Protein AF-A0A9X5X6P9-F1 (afdb_monomer)

Radius of gyration: 33.36 Å; Cα contacts (8 Å, |Δi|>4): 197; chains: 1; bounding box: 59×82×71 Å

pLDDT: mean 85.26, std 12.35, range [35.06, 97.44]

Secondary structure (DSSP, 8-state):
-HHHHHHHHHTTEEEE-TTS-HHHHHHHHHHHHTTS--EEEE-HHHHHH----BSEEEES-SEEE-SSSEEEPPHHHHHHHHTTBS-TTT-S--EEEE---TT--HHHHHHHHH----PPPP-----HHHHHHHHHHHHHHHHHHHHHTSHHHHHHHHHHHHHHHHHHHHHHHHHHHHHHHEETTEEHHHHHHHHHHHHHHHHHHHHHHHHHHHHHHHHHHTT--TT-EEEE-SSTT-EEEE-S-------------------

Nearest PDB structures (foldseek):
  4a4z-assembly1_A  TM=7.985E-01  e=1.743E-12  Saccharomyces cerevisiae
  7s7c-assembly1_A  TM=7.334E-01  e=3.786E-13  Homo sapiens
  8qcf-assembly1_M  TM=7.434E-01  e=2.904E-13  Saccharomyces cerevisiae
  6bb8-assembly1_A  TM=6.661E-01  e=2.543E-13  Neurospora crassa
  5e02-assembly1_A  TM=5.603E-01  e=1.336E-12  Neurospora crassa

Foldseek 3Di:
DVVVQVVCLQVLEHEEEPPDDPVSNVVNLVCQQVVSRQYYHYDLVRLLVDPRAHQEAEAADQWDDPPPDTDGHALVSVCSNQVSHDDPPPHPHGYYHYDDDPPDDVVVVCVSPVDDDDDDADPDDDDPVNQVVLCVVPNDPVSVVVVCPDPNNVVVVVVVVVVVVVVVVVVVVVVVVCVVQQDPVGGNVVVVVVVVVVVVVVVVVVVVVVVVVVVVVLVVLVPDDQQDWDAACDDPPGGIDGPHDSPDDDDDDDDDDDDDDDD

Sequence (263 aa):
GYYEWLEGLERGIAAHHAGMLPTFKEVVEELFVRGLVKAVFATETLALGINMPARSVVLEKLVKWNGEQHADITPGEYTQLTGRAGRRGIDVEGHAVVLWQRGFSPDHLAGLAGTRTYPLRSSFKPSYNMAVNLVEQFGRHRSRELLETSFAQFQADKSVVGISRQVQRNEEGLEGYKESMTCHLGDFDEYARLRRELKDRETELAKQGAAQRRAEAAVALEKLKPGDIIHVPTGKFAGLALVLDPGLPAGRSNGHRGFEHHD

Structure (mmCIF, N/CA/C/O backbone):
data_AF-A0A9X5X6P9-F1
#
_entry.id   AF-A0A9X5X6P9-F1
#
loop_
_atom_site.group_PDB
_atom_site.id
_atom_site.type_symbol
_atom_site.label_atom_id
_atom_site.label_alt_id
_atom_site.label_comp_id
_atom_site.label_asym_id
_atom_site.label_entity_id
_atom_site.label_seq_id
_atom_site.pdbx_PDB_ins_code
_atom_site.Cartn_x
_atom_site.Cartn_y
_atom_site.Cartn_z
_atom_site.occupancy
_atom_site.B_iso_or_equiv
_atom_site.auth_seq_id
_atom_site.auth_comp_id
_atom_site.auth_asym_id
_atom_site.auth_atom_id
_atom_site.pdbx_PDB_model_num
ATOM 1 N N . GLY A 1 1 ? -16.457 24.509 10.977 1.00 78.06 1 GLY A N 1
ATOM 2 C CA . GLY A 1 1 ? -15.858 23.186 11.260 1.00 78.06 1 GLY A CA 1
ATOM 3 C C . GLY A 1 1 ? -16.685 22.322 12.204 1.00 78.06 1 GLY A C 1
ATOM 4 O O . GLY A 1 1 ? -17.009 21.199 11.848 1.00 78.06 1 GLY A O 1
ATOM 5 N N . TYR A 1 2 ? -16.967 22.787 13.430 1.00 92.00 2 TYR A N 1
ATOM 6 C CA . TYR A 1 2 ? -17.710 21.985 14.416 1.00 92.00 2 TYR A CA 1
ATOM 7 C C . TYR A 1 2 ? -19.172 21.753 14.021 1.00 92.00 2 TYR A C 1
ATOM 9 O O . TYR A 1 2 ? -19.641 20.625 14.091 1.00 92.00 2 TYR A O 1
ATOM 17 N N . TYR A 1 3 ? -19.877 22.802 13.587 1.00 96.12 3 TYR A N 1
ATOM 18 C CA . TYR A 1 3 ? -21.300 22.701 13.261 1.00 96.12 3 TYR A CA 1
ATOM 19 C C . TYR A 1 3 ? -21.563 21.787 12.060 1.00 96.12 3 TYR A C 1
ATOM 21 O O . TYR A 1 3 ? -22.480 20.982 12.125 1.00 96.12 3 TYR A O 1
ATOM 29 N N . GLU A 1 4 ? -20.728 21.825 11.016 1.00 93.88 4 GLU A N 1
ATOM 30 C CA . GLU A 1 4 ? -20.860 20.909 9.873 1.00 93.88 4 GLU A CA 1
ATOM 31 C C . GLU A 1 4 ? -20.539 19.459 10.271 1.00 93.88 4 GLU A C 1
ATOM 33 O O . GLU A 1 4 ? -21.176 18.521 9.796 1.00 93.88 4 GLU A O 1
ATOM 38 N N . TRP A 1 5 ? -19.564 19.260 11.167 1.00 94.69 5 TRP A N 1
ATOM 39 C CA . TRP A 1 5 ? -19.262 17.939 11.723 1.00 94.69 5 TRP A CA 1
ATOM 40 C C . TRP A 1 5 ? -20.431 17.395 12.556 1.00 94.69 5 TRP A C 1
ATOM 42 O O . TRP A 1 5 ? -20.813 16.238 12.383 1.00 94.69 5 TRP A O 1
ATOM 52 N N . LEU A 1 6 ? -21.028 18.234 13.409 1.00 95.88 6 LEU A N 1
ATOM 53 C CA . LEU A 1 6 ? -22.201 17.886 14.210 1.00 95.88 6 LEU A CA 1
ATOM 54 C C . LEU A 1 6 ? -23.405 17.555 13.319 1.00 95.88 6 LEU A C 1
ATOM 56 O O . LEU A 1 6 ? -24.022 16.512 13.504 1.00 95.88 6 LEU A O 1
ATOM 60 N N . GLU A 1 7 ? -23.690 18.384 12.313 1.00 96.50 7 GLU A N 1
ATOM 61 C CA . GLU A 1 7 ? -24.764 18.145 11.342 1.00 96.50 7 GLU A CA 1
ATOM 62 C C . GLU A 1 7 ? -24.574 16.808 10.603 1.00 96.50 7 GLU A C 1
ATOM 64 O O . GLU A 1 7 ? -25.530 16.055 10.403 1.00 96.50 7 GLU A O 1
ATOM 69 N N . GLY A 1 8 ? -23.336 16.473 10.221 1.00 96.31 8 GLY A N 1
ATOM 70 C CA . GLY A 1 8 ? -23.008 15.170 9.640 1.00 96.31 8 GLY A CA 1
ATOM 71 C C . GLY A 1 8 ? -23.325 14.015 10.591 1.00 96.31 8 GLY A C 1
ATOM 72 O O . GLY A 1 8 ? -24.009 13.060 10.205 1.00 96.31 8 GLY A O 1
ATOM 73 N N . LEU A 1 9 ? -22.888 14.124 11.850 1.00 96.25 9 LEU A N 1
ATOM 74 C CA . LEU A 1 9 ? -23.144 13.120 12.882 1.00 96.25 9 LEU A CA 1
ATOM 75 C C . LEU A 1 9 ? -24.636 12.911 13.148 1.00 96.25 9 LEU A C 1
ATOM 77 O O . LEU A 1 9 ? -25.074 11.764 13.227 1.00 96.25 9 LEU A O 1
ATOM 81 N N . GLU A 1 10 ? -25.418 13.988 13.233 1.00 96.56 10 GLU A N 1
ATOM 82 C CA . GLU A 1 10 ? -26.876 13.928 13.403 1.00 96.56 10 GLU A CA 1
ATOM 83 C C . GLU A 1 10 ? -27.566 13.219 12.229 1.00 96.56 10 GLU A C 1
ATOM 85 O O . GLU A 1 10 ? -28.574 12.535 12.410 1.00 96.56 10 GLU A O 1
ATOM 90 N N . ARG A 1 11 ? -26.988 13.313 11.026 1.00 97.44 11 ARG A N 1
ATOM 91 C CA . ARG A 1 11 ? -27.431 12.581 9.828 1.00 97.44 11 ARG A CA 1
ATOM 92 C C . ARG A 1 11 ? -26.876 11.156 9.736 1.00 97.44 11 ARG A C 1
ATOM 94 O O . ARG A 1 11 ? -27.202 10.436 8.793 1.00 97.44 11 ARG A O 1
ATOM 101 N N . GLY A 1 12 ? -26.047 10.731 10.689 1.00 96.81 12 GLY A N 1
ATOM 102 C CA . GLY A 1 12 ? -25.437 9.403 10.723 1.00 96.81 12 GLY A CA 1
ATOM 103 C C . GLY A 1 12 ? -24.282 9.216 9.734 1.00 96.81 12 GLY A C 1
ATOM 104 O O . GLY A 1 12 ? -24.017 8.080 9.327 1.00 96.81 12 GLY A O 1
ATOM 105 N N . ILE A 1 13 ? -23.599 10.294 9.337 1.00 97.12 13 ILE A N 1
ATOM 106 C CA . ILE A 1 13 ? -22.465 10.273 8.403 1.00 97.12 13 ILE A CA 1
ATOM 107 C C . ILE A 1 13 ? -21.268 10.989 9.031 1.00 97.12 13 ILE A C 1
ATOM 109 O O . ILE A 1 13 ? -21.397 12.094 9.545 1.00 97.12 13 ILE A O 1
ATOM 113 N N . ALA A 1 14 ? -20.079 10.397 8.957 1.00 95.88 14 ALA A N 1
ATOM 114 C CA . ALA A 1 14 ? -18.873 11.011 9.506 1.00 95.88 14 ALA A CA 1
ATOM 115 C C . ALA A 1 14 ? -17.663 10.881 8.581 1.00 95.88 14 ALA A C 1
ATOM 117 O O . ALA A 1 14 ? -17.529 9.911 7.837 1.00 95.88 14 ALA A O 1
ATOM 118 N N . ALA A 1 15 ? -16.744 11.838 8.679 1.00 94.31 15 ALA A N 1
ATOM 119 C CA . ALA A 1 15 ? -15.378 11.678 8.194 1.00 94.31 15 ALA A CA 1
ATOM 120 C C . ALA A 1 15 ? -14.490 11.106 9.312 1.00 94.31 15 ALA A C 1
ATOM 122 O O . ALA A 1 15 ? -14.773 11.307 10.494 1.00 94.31 15 ALA A O 1
ATOM 123 N N . HIS A 1 16 ? -13.413 10.411 8.940 1.00 92.38 16 HIS A N 1
ATOM 124 C CA . HIS A 1 16 ? -12.399 9.900 9.863 1.00 92.38 16 HIS A CA 1
ATOM 125 C C . HIS A 1 16 ? -10.999 9.967 9.234 1.00 92.38 16 HIS A C 1
ATOM 127 O O . HIS A 1 16 ? -10.630 9.167 8.373 1.00 92.38 16 HIS A O 1
ATOM 133 N N . HIS A 1 17 ? -10.205 10.965 9.618 1.00 92.25 17 HIS A N 1
ATOM 134 C CA . HIS A 1 17 ? -8.869 11.178 9.056 1.00 92.25 17 HIS A CA 1
ATOM 135 C C . HIS A 1 17 ? -7.902 11.792 10.074 1.00 92.25 17 HIS A C 1
ATOM 137 O O . HIS A 1 17 ? -8.301 12.350 11.096 1.00 92.25 17 HIS A O 1
ATOM 143 N N . ALA A 1 18 ? -6.598 11.721 9.784 1.00 89.69 18 ALA A N 1
ATOM 144 C CA . ALA A 1 18 ? -5.542 12.157 10.704 1.00 89.69 18 ALA A CA 1
ATOM 145 C C . ALA A 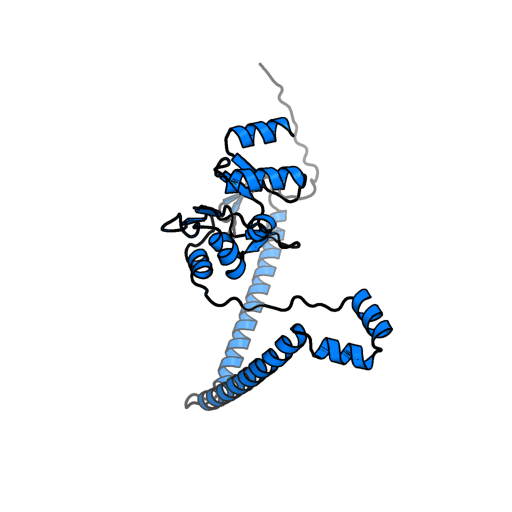1 18 ? -5.586 13.661 11.039 1.00 89.69 18 ALA A C 1
ATOM 147 O O . ALA A 1 18 ? -5.073 14.068 12.075 1.00 89.69 18 ALA A O 1
ATOM 148 N N . GLY A 1 19 ? -6.220 14.467 10.182 1.00 91.00 19 GLY A N 1
ATOM 149 C CA . GLY A 1 19 ? -6.413 15.906 10.390 1.00 91.00 19 GLY A CA 1
ATOM 150 C C . GLY A 1 19 ? -7.515 16.277 11.392 1.00 91.00 19 GLY A C 1
ATOM 151 O O . GLY A 1 19 ? -7.685 17.457 11.677 1.00 91.00 19 GLY A O 1
ATOM 152 N N . MET A 1 20 ? -8.276 15.309 11.910 1.00 92.31 20 MET A N 1
ATOM 153 C CA . MET A 1 20 ? -9.302 15.559 12.926 1.00 92.31 20 MET A CA 1
ATOM 154 C C . MET A 1 20 ? -8.706 15.636 14.333 1.00 92.31 20 MET A C 1
ATOM 156 O O . MET A 1 20 ? -7.761 14.913 14.665 1.00 92.31 20 MET A O 1
ATOM 160 N N . LEU A 1 21 ? -9.329 16.452 15.189 1.00 94.19 21 LEU A N 1
ATOM 161 C CA . LEU A 1 21 ? -9.029 16.471 16.621 1.00 94.19 21 LEU A CA 1
ATOM 162 C C . LEU A 1 21 ? -9.208 15.061 17.221 1.00 94.19 21 LEU A C 1
ATOM 164 O O . LEU A 1 21 ? -10.179 14.385 16.868 1.00 94.19 21 LEU A O 1
ATOM 168 N N . PRO A 1 22 ? -8.320 14.611 18.131 1.00 93.19 22 PRO A N 1
ATOM 169 C CA . PRO A 1 22 ? -8.425 13.296 18.770 1.00 93.19 22 PRO A CA 1
ATOM 170 C C . PRO A 1 22 ? -9.810 13.007 19.356 1.00 93.19 22 PRO A C 1
ATOM 172 O O . PRO A 1 22 ? -10.396 11.976 19.042 1.00 93.19 22 PRO A O 1
ATOM 175 N N . THR A 1 23 ? -10.383 13.972 20.074 1.00 94.38 23 THR A N 1
ATOM 176 C CA . THR A 1 23 ? -11.722 13.858 20.669 1.00 94.38 23 THR A CA 1
ATOM 177 C C . THR A 1 23 ? -12.824 13.652 19.631 1.00 94.38 23 THR A C 1
ATOM 179 O O . THR A 1 23 ? -13.771 12.915 19.875 1.00 94.38 23 THR A O 1
ATOM 182 N N . PHE A 1 24 ? -12.716 14.253 18.443 1.00 94.88 24 PHE A N 1
ATOM 183 C CA . PHE A 1 24 ? -13.725 14.071 17.394 1.00 94.88 24 PHE A CA 1
ATOM 184 C C . PHE A 1 24 ? -13.634 12.672 16.785 1.00 94.88 24 PHE A C 1
ATOM 186 O O . PHE A 1 24 ? -14.662 12.088 16.454 1.00 94.88 24 PHE A O 1
ATOM 193 N N . LYS A 1 25 ? -12.418 12.125 16.654 1.00 92.50 25 LYS A N 1
ATOM 194 C CA . LYS A 1 25 ? -12.211 10.745 16.193 1.00 92.50 25 LYS A CA 1
ATOM 195 C C . LYS A 1 25 ? -12.823 9.749 17.175 1.00 92.50 25 LYS A C 1
ATOM 197 O O . LYS A 1 25 ? -13.589 8.897 16.745 1.00 92.50 25 LYS A O 1
ATOM 202 N N . GLU A 1 26 ? -12.565 9.919 18.470 1.00 92.56 26 GLU A N 1
ATOM 203 C CA . GLU A 1 26 ? -13.135 9.076 19.532 1.00 92.56 26 GLU A CA 1
ATOM 204 C C . GLU A 1 26 ? -14.669 9.097 19.521 1.00 92.56 26 GLU A C 1
ATOM 206 O O . GLU A 1 26 ? -15.301 8.044 19.584 1.00 92.56 26 GLU A O 1
ATOM 211 N N . VAL A 1 27 ? -15.280 10.276 19.349 1.00 94.75 27 VAL A N 1
ATOM 212 C CA . VAL A 1 27 ? -16.742 10.397 19.239 1.00 94.75 27 VAL A CA 1
ATOM 213 C C . VAL A 1 27 ? -17.275 9.661 18.007 1.00 94.75 27 VAL A C 1
ATOM 215 O O . VAL A 1 27 ? -18.245 8.914 18.117 1.00 94.75 27 VAL A O 1
ATOM 218 N N . VAL A 1 28 ? -16.653 9.825 16.833 1.00 94.62 28 VAL A N 1
ATOM 219 C CA . VAL A 1 28 ? -17.057 9.084 15.621 1.00 94.62 28 VAL A CA 1
ATOM 220 C C . VAL A 1 28 ? -16.945 7.575 15.847 1.00 94.62 28 VAL A C 1
ATOM 222 O O . VAL A 1 28 ? -17.845 6.833 15.452 1.00 94.62 28 VAL A O 1
ATOM 225 N N . GLU A 1 29 ? -15.877 7.127 16.508 1.00 92.75 29 GLU A N 1
ATOM 226 C CA . GLU A 1 29 ? -15.643 5.716 16.807 1.00 92.75 29 GLU A CA 1
ATOM 227 C C . GLU A 1 29 ? -16.709 5.128 17.728 1.00 92.75 29 GLU A C 1
ATOM 229 O O . GLU A 1 29 ? -17.302 4.091 17.414 1.00 92.75 29 GLU A O 1
ATOM 234 N N . GLU A 1 30 ? -17.019 5.819 18.824 1.00 93.62 30 GLU A N 1
ATOM 235 C CA . GLU A 1 30 ? -18.057 5.395 19.758 1.00 93.62 30 GLU A CA 1
ATOM 236 C C . GLU A 1 30 ? -19.433 5.348 19.078 1.00 93.62 30 GLU A C 1
ATOM 238 O O . GLU A 1 30 ? -20.163 4.356 19.185 1.00 93.62 30 GLU A O 1
ATOM 243 N N . LEU A 1 31 ? -19.787 6.398 18.330 1.00 94.75 31 LEU A N 1
ATOM 244 C CA . LEU A 1 31 ? -21.075 6.481 17.645 1.00 94.75 31 LEU A CA 1
ATOM 245 C C . LEU A 1 31 ? -21.216 5.423 16.543 1.00 94.75 31 LEU A C 1
ATOM 247 O O . LEU A 1 31 ? -22.323 4.920 16.328 1.00 94.75 31 LEU A O 1
ATOM 251 N N . PHE A 1 32 ? -20.130 5.051 15.862 1.00 93.31 32 PHE A N 1
ATOM 252 C CA . PHE A 1 32 ? -20.149 3.991 14.854 1.00 93.31 32 PHE A CA 1
ATOM 253 C C . PHE A 1 32 ? -20.332 2.607 15.484 1.00 93.31 32 PHE A C 1
ATOM 255 O O . PHE A 1 32 ? -21.184 1.838 15.036 1.00 93.31 32 PHE A O 1
ATOM 262 N N . VAL A 1 33 ? -19.613 2.304 16.572 1.00 91.06 33 VAL A N 1
ATOM 263 C CA . VAL A 1 33 ? -19.767 1.037 17.314 1.00 91.06 33 VAL A CA 1
ATOM 264 C C . VAL A 1 33 ? -21.179 0.897 17.888 1.00 91.06 33 VAL A C 1
ATOM 266 O O . VAL A 1 33 ? -21.768 -0.183 17.833 1.00 91.06 33 VAL A O 1
ATOM 269 N N . ARG A 1 34 ? -21.768 1.999 18.367 1.00 92.25 34 ARG A N 1
ATOM 270 C CA . ARG A 1 34 ? -23.168 2.055 18.826 1.00 92.25 34 ARG A CA 1
ATOM 271 C C . ARG A 1 34 ? -24.188 1.999 17.684 1.00 92.25 34 ARG A C 1
ATOM 273 O O . ARG A 1 34 ? -25.388 1.936 17.940 1.00 92.25 34 ARG A O 1
ATOM 280 N N . GLY A 1 35 ? -23.739 2.036 16.429 1.00 92.50 35 GLY A N 1
ATOM 281 C CA . GLY A 1 35 ? -24.589 2.009 15.245 1.00 92.50 35 GLY A CA 1
ATOM 282 C C . GLY A 1 35 ? -25.407 3.284 15.037 1.00 92.50 35 GLY A C 1
ATOM 283 O O . GLY A 1 35 ? -26.410 3.229 14.330 1.00 92.50 35 GLY A O 1
ATOM 284 N N . LEU A 1 36 ? -25.025 4.408 15.644 1.00 95.62 36 LEU A N 1
ATOM 285 C CA . LEU A 1 36 ? -25.666 5.713 15.450 1.00 95.62 36 LEU A CA 1
ATOM 286 C C . LEU A 1 36 ? -25.162 6.380 14.164 1.00 95.62 36 LEU A C 1
ATOM 288 O O . LEU A 1 36 ? -25.957 6.903 13.388 1.00 95.62 36 LEU A O 1
ATOM 292 N N . VAL A 1 37 ? -23.863 6.251 13.880 1.00 96.19 37 VAL A N 1
ATOM 293 C CA . VAL A 1 37 ? -23.283 6.591 12.574 1.00 96.19 37 VAL A CA 1
ATOM 294 C C . VAL A 1 37 ? -23.364 5.369 11.665 1.00 96.19 37 VAL A C 1
ATOM 296 O O . VAL A 1 37 ? -22.922 4.279 12.023 1.00 96.19 37 VAL A O 1
ATOM 299 N N . LYS A 1 38 ? -23.959 5.541 10.484 1.00 95.62 38 LYS A N 1
ATOM 300 C CA . LYS A 1 38 ? -24.192 4.471 9.505 1.00 95.62 38 LYS A CA 1
ATOM 301 C C . LYS A 1 38 ? -23.109 4.409 8.433 1.00 95.62 38 LYS A C 1
ATOM 303 O O . LYS A 1 38 ? -22.859 3.330 7.904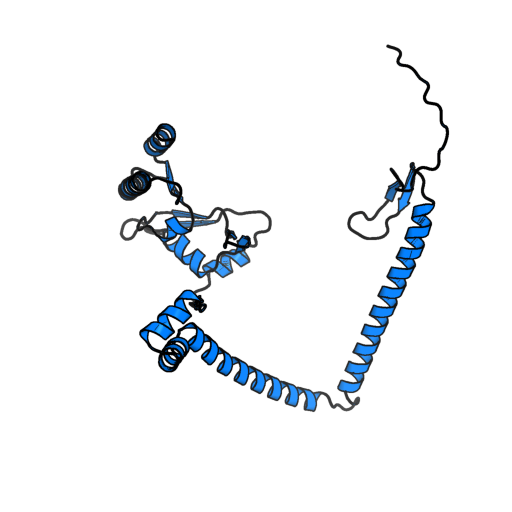 1.00 95.62 38 LYS A O 1
ATOM 308 N N . ALA A 1 39 ? -22.475 5.539 8.123 1.00 95.69 39 ALA A N 1
ATOM 309 C CA . ALA A 1 39 ? -21.425 5.632 7.115 1.00 95.69 39 ALA A CA 1
ATOM 310 C C . ALA A 1 39 ? -20.240 6.457 7.627 1.00 95.69 39 ALA A C 1
ATOM 312 O O . ALA A 1 39 ? -20.416 7.565 8.133 1.00 95.69 39 ALA A O 1
ATOM 313 N N . VAL A 1 40 ? -19.031 5.920 7.459 1.00 94.81 40 VAL A N 1
ATOM 314 C CA . VAL A 1 40 ? -17.779 6.599 7.807 1.00 94.81 40 VAL A CA 1
ATOM 315 C C . VAL A 1 40 ? -16.878 6.648 6.581 1.00 94.81 40 VAL A C 1
ATOM 317 O O . VAL A 1 40 ? -16.587 5.618 5.976 1.00 94.81 40 VAL A O 1
ATOM 320 N N . PHE A 1 41 ? -16.415 7.845 6.236 1.00 94.12 41 PHE A N 1
ATOM 321 C CA . PHE A 1 41 ? -15.419 8.082 5.197 1.00 94.12 41 PHE A CA 1
ATOM 322 C C . PHE A 1 41 ? -14.042 8.163 5.846 1.00 94.12 41 PHE A C 1
ATOM 324 O O . PHE A 1 41 ? -13.706 9.177 6.459 1.00 94.12 41 PHE A O 1
ATOM 331 N N . ALA A 1 42 ? -13.264 7.087 5.740 1.00 92.06 42 ALA A N 1
ATOM 332 C CA . ALA A 1 42 ? -11.977 6.962 6.413 1.00 92.06 42 ALA A CA 1
ATOM 333 C C . ALA A 1 42 ? -10.789 6.959 5.441 1.00 92.06 42 ALA A C 1
ATOM 335 O O . ALA A 1 42 ? -10.856 6.375 4.361 1.00 92.06 42 ALA A O 1
ATOM 336 N N . THR A 1 43 ? -9.669 7.558 5.852 1.00 89.75 43 THR A N 1
ATOM 337 C CA . THR A 1 43 ? -8.376 7.376 5.164 1.00 89.75 43 THR A CA 1
ATOM 338 C C . THR A 1 43 ? -7.790 5.987 5.444 1.00 89.75 43 THR A C 1
ATOM 340 O O . THR A 1 43 ? -7.994 5.455 6.535 1.00 89.75 43 THR A O 1
ATOM 343 N N . GLU A 1 44 ? -6.999 5.435 4.513 1.00 85.12 44 GLU A N 1
ATOM 344 C CA . GLU A 1 44 ? -6.404 4.083 4.592 1.00 85.12 44 GLU A CA 1
ATOM 345 C C . GLU A 1 44 ? -5.775 3.774 5.958 1.00 85.12 44 GLU A C 1
ATOM 347 O O . GLU A 1 44 ? -6.145 2.802 6.612 1.00 85.12 44 GLU A O 1
ATOM 352 N N . THR A 1 45 ? -4.869 4.632 6.432 1.00 76.44 45 THR A N 1
ATOM 353 C CA . THR A 1 45 ? -4.122 4.416 7.684 1.00 76.44 45 THR A CA 1
ATOM 354 C C . THR A 1 45 ? -5.029 4.298 8.905 1.00 76.44 45 THR A C 1
ATOM 356 O O . THR A 1 45 ? -4.731 3.559 9.841 1.00 76.44 45 THR A O 1
ATOM 359 N N . LEU A 1 46 ? -6.162 4.991 8.882 1.00 75.62 46 LEU A N 1
ATOM 360 C CA . LEU A 1 46 ? -7.134 4.993 9.963 1.00 75.62 46 LEU A CA 1
ATOM 361 C C . LEU A 1 46 ? -8.093 3.811 9.889 1.00 75.62 46 LEU A C 1
ATOM 363 O O . LEU A 1 46 ? -8.346 3.173 10.908 1.00 75.62 46 LEU A O 1
ATOM 367 N N . ALA A 1 47 ? -8.528 3.434 8.687 1.00 74.94 47 ALA A N 1
ATOM 368 C CA . ALA A 1 47 ? -9.295 2.206 8.480 1.00 74.94 47 ALA A CA 1
ATOM 369 C C . ALA A 1 47 ? -8.517 0.953 8.937 1.00 74.94 47 ALA A C 1
ATOM 371 O O . ALA A 1 47 ? -9.097 -0.011 9.446 1.00 74.94 47 ALA A O 1
ATOM 372 N N . LEU A 1 48 ? -7.188 0.975 8.800 1.00 75.81 48 LEU A N 1
ATOM 373 C CA . LEU A 1 48 ? -6.308 -0.085 9.287 1.00 75.81 48 LEU A CA 1
ATOM 374 C C . LEU A 1 48 ? -6.069 -0.023 10.802 1.00 75.81 48 LEU A C 1
ATOM 376 O O . LEU A 1 48 ? -5.930 -1.074 11.423 1.00 75.81 48 LEU A O 1
ATOM 380 N N . GLY A 1 49 ? -6.050 1.166 11.405 1.00 69.50 49 GLY A N 1
ATOM 381 C CA . GLY A 1 49 ? -5.698 1.362 12.816 1.00 69.50 49 GLY A CA 1
ATOM 382 C C . GLY A 1 49 ? -6.833 1.169 13.826 1.00 69.50 49 GLY A C 1
ATOM 383 O O . GLY A 1 49 ? -6.549 1.023 15.012 1.00 69.50 49 GLY A O 1
ATOM 384 N N . ILE A 1 50 ? -8.099 1.156 13.396 1.00 69.44 50 ILE A N 1
ATOM 385 C CA . ILE A 1 50 ? -9.242 1.225 14.321 1.00 69.44 50 ILE A CA 1
ATOM 386 C C . ILE A 1 50 ? -10.001 -0.102 14.438 1.00 69.44 50 ILE A C 1
ATOM 388 O O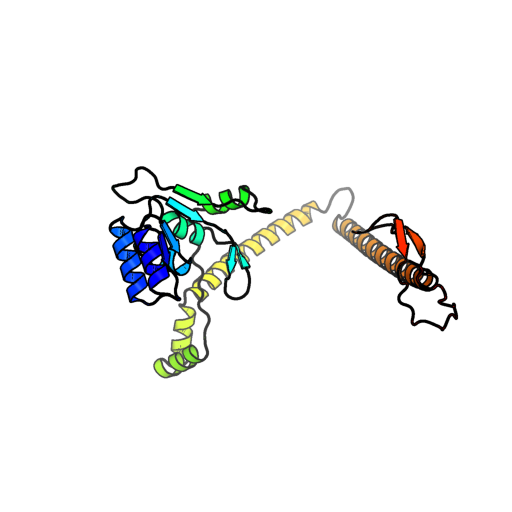 . ILE A 1 50 ? -10.231 -0.811 13.458 1.00 69.44 50 ILE A O 1
ATOM 392 N N . ASN A 1 51 ? -10.455 -0.424 15.653 1.00 72.12 51 ASN A N 1
ATOM 393 C CA . ASN A 1 51 ? -11.319 -1.570 15.946 1.00 72.12 51 ASN A CA 1
ATOM 394 C C . ASN A 1 51 ? -12.813 -1.293 15.654 1.00 72.12 51 ASN A C 1
ATOM 396 O O . ASN A 1 51 ? -13.672 -1.511 16.504 1.00 72.12 51 ASN A O 1
ATOM 400 N N . MET A 1 52 ? -13.127 -0.803 14.452 1.00 81.50 52 MET A N 1
ATOM 401 C CA . MET A 1 52 ? -14.497 -0.536 13.992 1.00 81.50 52 MET A CA 1
ATOM 402 C C . MET A 1 52 ? -14.876 -1.485 12.845 1.00 81.50 52 MET A C 1
ATOM 404 O O . MET A 1 52 ? -14.663 -1.146 11.679 1.00 81.50 52 MET A O 1
ATOM 408 N N . PRO A 1 53 ? -15.407 -2.688 13.129 1.00 85.12 53 PRO A N 1
ATOM 409 C CA . PRO A 1 53 ? -15.890 -3.574 12.077 1.00 85.12 53 PRO A CA 1
ATOM 410 C C . PRO A 1 53 ? -17.195 -3.029 11.477 1.00 85.12 53 PRO A C 1
ATOM 412 O O . PRO A 1 53 ? -18.108 -2.620 12.197 1.00 85.12 53 PRO A O 1
ATOM 415 N N . ALA A 1 54 ? -17.299 -3.051 10.152 1.00 92.44 54 ALA A N 1
ATOM 416 C CA . ALA A 1 54 ? -18.463 -2.597 9.399 1.00 92.44 54 ALA A CA 1
ATOM 417 C C . ALA A 1 54 ? -19.138 -3.790 8.715 1.00 92.44 54 ALA A C 1
ATOM 419 O O . ALA A 1 54 ? -18.493 -4.795 8.443 1.00 92.44 54 ALA A O 1
ATOM 420 N N . ARG A 1 55 ? -20.428 -3.697 8.376 1.00 94.25 55 ARG A N 1
ATOM 421 C CA . ARG A 1 55 ? -21.063 -4.733 7.535 1.00 94.25 55 ARG A CA 1
ATOM 422 C C . ARG A 1 55 ? -20.455 -4.756 6.129 1.00 94.25 55 ARG A C 1
ATOM 424 O O . ARG A 1 55 ? -20.222 -5.823 5.563 1.00 94.25 55 ARG A O 1
ATOM 431 N N . SER A 1 56 ? -20.179 -3.572 5.593 1.00 95.56 56 SER A N 1
ATOM 432 C CA . SER A 1 56 ? -19.655 -3.395 4.245 1.00 95.56 56 SER A CA 1
ATOM 433 C C . SER A 1 56 ? -18.504 -2.399 4.236 1.00 95.56 56 SER A C 1
ATOM 435 O O . SER A 1 56 ? -18.518 -1.427 4.989 1.00 95.56 56 SER A O 1
ATOM 437 N N . VAL A 1 57 ? -17.543 -2.620 3.346 1.00 94.62 57 VAL A N 1
ATOM 438 C CA . VAL A 1 57 ? -16.436 -1.705 3.050 1.00 94.62 57 VAL A CA 1
ATOM 439 C C . VAL A 1 57 ? -16.525 -1.308 1.584 1.00 94.62 57 VAL A C 1
ATOM 441 O O . VAL A 1 57 ? -16.743 -2.159 0.722 1.00 94.62 57 VAL A O 1
ATOM 444 N N . VAL A 1 58 ? -16.348 -0.018 1.302 1.00 95.56 58 VAL A N 1
ATOM 445 C CA . VAL A 1 58 ? -16.318 0.517 -0.062 1.00 95.56 58 VAL A CA 1
ATOM 446 C C . VAL A 1 58 ? -14.938 1.104 -0.333 1.00 95.56 58 VAL A C 1
ATOM 448 O O . VAL A 1 58 ? -14.464 1.961 0.408 1.00 95.56 58 VAL A O 1
ATOM 451 N N . LEU A 1 59 ? -14.297 0.633 -1.397 1.00 93.44 59 LEU A N 1
ATOM 452 C CA . LEU A 1 59 ? -12.991 1.073 -1.871 1.00 93.44 59 LEU A CA 1
ATOM 453 C C . LEU A 1 59 ? -13.197 1.970 -3.094 1.00 93.44 59 LEU A C 1
ATOM 455 O O . LEU A 1 59 ? -13.641 1.503 -4.144 1.00 93.44 59 LEU A O 1
ATOM 459 N N . GLU A 1 60 ? -12.882 3.258 -2.961 1.00 91.38 60 GLU A N 1
ATOM 460 C CA . GLU A 1 60 ? -13.004 4.220 -4.066 1.00 91.38 60 GLU A CA 1
ATOM 461 C C . GLU A 1 60 ? -11.947 3.973 -5.149 1.00 91.38 60 GLU A C 1
ATOM 463 O O . GLU A 1 60 ? -12.246 4.023 -6.342 1.00 91.38 60 GLU A O 1
ATOM 468 N N . LYS A 1 61 ? -10.705 3.720 -4.724 1.00 88.94 61 LYS A N 1
ATOM 469 C CA . LYS A 1 61 ? -9.524 3.547 -5.573 1.00 88.94 61 LYS A CA 1
ATOM 470 C C . LYS A 1 61 ? -8.680 2.392 -5.054 1.00 88.94 61 LYS A C 1
ATOM 472 O O . LYS A 1 61 ? -8.565 2.196 -3.848 1.00 88.94 61 LYS A O 1
ATOM 477 N N . LEU A 1 62 ? -8.049 1.675 -5.980 1.00 88.50 62 LEU A N 1
ATOM 478 C CA . LEU A 1 62 ? -7.047 0.641 -5.691 1.00 88.50 62 LEU A CA 1
ATOM 479 C C . LEU A 1 62 ? -5.619 1.145 -5.937 1.00 88.50 62 LEU A C 1
ATOM 481 O O . LEU A 1 62 ? -4.693 0.360 -6.097 1.00 88.50 62 LEU A O 1
ATOM 485 N N . VAL A 1 63 ? -5.455 2.465 -5.960 1.00 89.44 63 VAL A N 1
ATOM 486 C CA . VAL A 1 63 ? -4.168 3.152 -6.031 1.00 89.44 63 VAL A CA 1
ATOM 487 C C . VAL A 1 63 ? -4.045 4.070 -4.828 1.00 89.44 63 VAL A C 1
ATOM 489 O O . VAL A 1 63 ? -5.020 4.711 -4.427 1.00 89.44 63 VAL A O 1
ATOM 492 N N . LYS A 1 64 ? -2.843 4.155 -4.268 1.00 88.06 64 LYS A N 1
ATOM 493 C CA . LYS A 1 64 ? -2.532 4.991 -3.113 1.00 88.06 64 LYS A CA 1
ATOM 494 C C . LYS A 1 64 ? -1.244 5.770 -3.309 1.00 88.06 64 LYS A C 1
ATOM 496 O O . LYS A 1 64 ? -0.365 5.367 -4.063 1.00 88.06 64 LYS A O 1
ATOM 501 N N . TRP A 1 65 ? -1.114 6.878 -2.593 1.00 85.31 65 TRP A N 1
ATOM 502 C CA . TRP A 1 65 ? 0.138 7.620 -2.521 1.00 85.31 65 TRP A CA 1
ATOM 503 C C . TRP A 1 65 ? 1.074 6.964 -1.504 1.00 85.31 65 TRP A C 1
ATOM 505 O O . TRP A 1 65 ? 0.733 6.867 -0.326 1.00 85.31 65 TRP A O 1
ATOM 515 N N . ASN A 1 66 ? 2.258 6.527 -1.933 1.00 82.88 66 ASN A N 1
ATOM 516 C CA . ASN A 1 66 ? 3.240 5.889 -1.047 1.00 82.88 66 ASN A CA 1
ATOM 517 C C . ASN A 1 66 ? 4.290 6.865 -0.472 1.00 82.88 66 ASN A C 1
ATOM 519 O O . ASN A 1 66 ? 5.237 6.425 0.173 1.00 82.88 66 ASN A O 1
ATOM 523 N N . GLY A 1 67 ? 4.134 8.171 -0.715 1.00 83.31 67 GLY A N 1
ATOM 524 C CA . GLY A 1 67 ? 5.115 9.207 -0.373 1.00 83.31 67 GLY A CA 1
ATOM 525 C C . GLY A 1 67 ? 5.860 9.766 -1.588 1.00 83.31 67 GLY A C 1
ATOM 526 O O . GLY A 1 67 ? 6.236 10.934 -1.567 1.00 83.31 67 GLY A O 1
ATOM 527 N N . GLU A 1 68 ? 6.007 8.972 -2.651 1.00 86.31 68 GLU A N 1
ATOM 528 C CA . GLU A 1 68 ? 6.778 9.327 -3.853 1.00 86.31 68 GLU A CA 1
ATOM 529 C C . GLU A 1 68 ? 5.926 9.287 -5.125 1.00 86.31 68 GLU A C 1
ATOM 531 O O . GLU A 1 68 ? 6.038 10.160 -5.984 1.00 86.31 68 GLU A O 1
ATOM 536 N N . GLN A 1 69 ? 5.063 8.277 -5.250 1.00 89.62 69 GLN A N 1
ATOM 537 C CA . GLN A 1 69 ? 4.209 8.076 -6.412 1.00 89.62 69 GLN A CA 1
ATOM 538 C C . GLN A 1 69 ? 2.856 7.468 -6.033 1.00 89.62 69 GLN A C 1
ATOM 540 O O . GLN A 1 69 ? 2.667 6.913 -4.946 1.00 89.62 69 GLN A O 1
ATOM 545 N N . HIS A 1 70 ? 1.912 7.540 -6.973 1.00 86.56 70 HIS A N 1
ATOM 546 C CA . HIS A 1 70 ? 0.712 6.717 -6.910 1.00 86.56 70 HIS A CA 1
ATOM 547 C C . HIS A 1 70 ? 1.089 5.285 -7.294 1.00 86.56 70 HIS A C 1
ATOM 549 O O . HIS A 1 70 ? 1.558 5.040 -8.403 1.00 86.56 70 HIS A O 1
ATOM 555 N N . ALA A 1 71 ? 0.922 4.361 -6.356 1.00 89.06 71 ALA A N 1
ATOM 556 C CA . ALA A 1 71 ? 1.201 2.944 -6.514 1.00 89.06 71 ALA A CA 1
ATOM 557 C C . ALA A 1 71 ? -0.082 2.135 -6.310 1.00 89.06 71 ALA A C 1
ATOM 559 O O . ALA A 1 71 ? -0.951 2.534 -5.533 1.00 89.06 71 ALA A O 1
ATOM 560 N N . ASP A 1 72 ? -0.191 0.998 -6.990 1.00 89.81 72 ASP A N 1
ATOM 561 C CA . ASP A 1 72 ? -1.275 0.048 -6.754 1.00 89.81 72 ASP A CA 1
ATOM 562 C C . ASP A 1 72 ? -1.233 -0.475 -5.314 1.00 89.81 72 ASP A C 1
ATOM 564 O O . ASP A 1 72 ? -0.158 -0.658 -4.729 1.00 89.81 72 ASP A O 1
ATOM 568 N N . ILE A 1 73 ? -2.408 -0.728 -4.738 1.00 90.50 73 ILE A N 1
ATOM 569 C CA . ILE A 1 73 ? -2.491 -1.388 -3.438 1.00 90.50 73 ILE A CA 1
ATOM 570 C C . ILE A 1 73 ? -1.966 -2.818 -3.551 1.00 90.50 73 ILE A C 1
ATOM 572 O O . ILE A 1 73 ? -2.192 -3.529 -4.530 1.00 90.50 73 ILE A O 1
ATOM 576 N N . THR A 1 74 ? -1.285 -3.271 -2.512 1.00 90.25 74 THR A N 1
ATOM 577 C CA . THR A 1 74 ? -0.819 -4.652 -2.442 1.00 90.25 74 THR A CA 1
ATOM 578 C C . THR A 1 74 ? -1.964 -5.595 -2.052 1.00 90.25 74 THR A C 1
ATOM 580 O O . THR A 1 74 ? -2.909 -5.181 -1.371 1.00 90.25 74 THR A O 1
ATOM 583 N N . PRO A 1 75 ? -1.874 -6.899 -2.374 1.00 91.44 75 PRO A N 1
ATOM 584 C CA . PRO A 1 75 ? -2.866 -7.876 -1.919 1.00 91.44 75 PRO A CA 1
ATOM 585 C C . PRO A 1 75 ? -3.035 -7.927 -0.390 1.00 91.44 75 PRO A C 1
ATOM 587 O O . PRO A 1 75 ? -4.130 -8.169 0.119 1.00 91.44 75 PRO A O 1
ATOM 590 N N . GLY A 1 76 ? -1.954 -7.670 0.356 1.00 89.94 76 GLY A N 1
ATOM 591 C CA . GLY A 1 76 ? -1.991 -7.614 1.817 1.00 89.94 76 GLY A CA 1
ATOM 592 C C . GLY A 1 76 ? -2.772 -6.405 2.336 1.00 89.94 76 GLY A C 1
ATOM 593 O O . GLY A 1 76 ? -3.552 -6.543 3.273 1.00 89.94 76 GLY A O 1
ATOM 594 N N . GLU A 1 77 ? -2.603 -5.238 1.716 1.00 90.38 77 GLU A N 1
ATOM 595 C CA . GLU A 1 77 ? -3.365 -4.025 2.049 1.00 90.38 77 GLU A CA 1
ATOM 596 C C . GLU A 1 77 ? -4.836 -4.171 1.670 1.00 90.38 77 GLU A C 1
ATOM 598 O O . GLU A 1 77 ? -5.704 -3.877 2.489 1.00 90.38 77 GLU A O 1
ATOM 603 N N . TYR A 1 78 ? -5.116 -4.709 0.477 1.00 92.25 78 TYR A N 1
ATOM 604 C CA . TYR A 1 78 ? -6.474 -5.038 0.051 1.00 92.25 78 TYR A CA 1
ATOM 605 C C . TYR A 1 78 ? -7.171 -5.922 1.089 1.00 92.25 78 TYR A C 1
ATOM 607 O O . TYR A 1 78 ? -8.231 -5.560 1.590 1.00 92.25 78 TYR A O 1
ATOM 615 N N . THR A 1 79 ? -6.525 -7.017 1.496 1.00 91.06 79 THR A N 1
ATOM 616 C CA . THR A 1 79 ? -7.072 -7.957 2.485 1.00 91.06 79 THR A CA 1
ATOM 617 C C . THR A 1 79 ? -7.314 -7.311 3.845 1.00 91.06 79 THR A C 1
ATOM 619 O O . THR A 1 79 ? -8.317 -7.606 4.492 1.00 91.06 79 THR A O 1
ATOM 622 N N . GLN A 1 80 ? -6.423 -6.427 4.301 1.00 89.25 80 GLN A N 1
ATOM 623 C CA . GLN A 1 80 ? -6.624 -5.724 5.567 1.00 89.25 80 GLN A CA 1
ATOM 624 C C . GLN A 1 80 ? -7.800 -4.739 5.500 1.00 89.25 80 GLN A C 1
ATOM 626 O O . GLN A 1 80 ? -8.579 -4.663 6.450 1.00 89.25 80 GLN A O 1
ATOM 631 N N . LEU A 1 81 ? -7.956 -4.019 4.384 1.00 91.38 81 LEU A N 1
ATOM 632 C CA . LEU A 1 81 ? -9.075 -3.099 4.175 1.00 91.38 81 LEU A CA 1
ATOM 633 C C . LEU A 1 81 ? -10.403 -3.858 4.083 1.00 91.38 81 LEU A C 1
ATOM 635 O O . LEU A 1 81 ? -11.348 -3.544 4.806 1.00 91.38 81 LEU A O 1
ATOM 639 N N . THR A 1 82 ? -10.479 -4.894 3.244 1.00 92.06 82 THR A N 1
ATOM 640 C CA . THR A 1 82 ? -11.706 -5.687 3.076 1.00 92.06 82 THR A CA 1
ATOM 641 C C . THR A 1 82 ? -12.017 -6.551 4.291 1.00 92.06 82 THR A C 1
ATOM 643 O O . THR A 1 82 ? -13.182 -6.835 4.546 1.00 92.06 82 THR A O 1
ATOM 646 N N . GLY A 1 83 ? -11.011 -6.925 5.087 1.00 90.19 83 GLY A N 1
ATOM 647 C CA . GLY A 1 83 ? -11.174 -7.671 6.338 1.00 90.19 83 GLY A CA 1
ATOM 648 C C . GLY A 1 83 ? -11.930 -6.911 7.433 1.00 90.19 83 GLY A C 1
ATOM 649 O O . GLY A 1 83 ? -12.287 -7.503 8.449 1.00 90.19 83 GLY A O 1
ATOM 650 N N . ARG A 1 84 ? -12.200 -5.613 7.237 1.00 90.62 84 ARG A N 1
ATOM 651 C CA . ARG A 1 84 ? -13.094 -4.822 8.095 1.00 90.62 84 ARG A CA 1
ATOM 652 C C . ARG A 1 84 ? -14.578 -5.055 7.799 1.00 90.62 84 ARG A C 1
ATOM 654 O O . ARG A 1 84 ? -15.405 -4.643 8.611 1.00 90.62 84 ARG A O 1
ATOM 661 N N . ALA A 1 85 ? -14.910 -5.685 6.670 1.00 93.25 85 ALA A N 1
ATOM 662 C CA . ALA A 1 85 ? -16.276 -6.042 6.315 1.00 93.25 85 ALA A CA 1
ATOM 663 C C . ALA A 1 85 ? -16.717 -7.337 7.019 1.00 93.25 85 ALA A C 1
ATOM 665 O O . ALA A 1 85 ? -15.997 -8.334 7.026 1.00 93.25 85 ALA A O 1
ATOM 666 N N . GLY A 1 86 ? -17.938 -7.331 7.548 1.00 93.56 86 GLY A N 1
ATOM 667 C CA . GLY A 1 86 ? -18.540 -8.426 8.302 1.00 93.56 86 GLY A CA 1
ATOM 668 C C . GLY A 1 86 ? -18.258 -8.327 9.803 1.00 93.56 86 GLY A C 1
ATOM 669 O O . GLY A 1 86 ? -17.123 -8.449 10.267 1.00 93.56 86 GLY A O 1
ATOM 670 N N . ARG A 1 87 ? -19.314 -8.143 10.600 1.00 92.12 87 ARG A N 1
ATOM 671 C CA . ARG A 1 87 ? -19.235 -8.109 12.065 1.00 92.12 87 ARG A CA 1
ATOM 672 C C . ARG A 1 87 ? -19.511 -9.492 12.640 1.00 92.12 87 ARG A C 1
ATOM 674 O O . ARG A 1 87 ? -20.572 -10.079 12.418 1.00 92.12 87 ARG A O 1
ATOM 681 N N . ARG A 1 88 ? -18.560 -9.994 13.432 1.00 90.56 88 ARG A N 1
ATOM 682 C CA . ARG A 1 88 ? -18.671 -11.295 14.108 1.00 90.56 88 ARG A CA 1
ATOM 683 C C . ARG A 1 88 ? -19.927 -11.350 14.979 1.00 90.56 88 ARG A C 1
ATOM 685 O O . ARG A 1 88 ? -20.148 -10.464 15.797 1.00 90.56 88 ARG A O 1
ATOM 692 N N . GLY A 1 89 ? -20.709 -12.413 14.817 1.00 91.62 89 GLY A N 1
ATOM 693 C CA . GLY A 1 89 ? -21.904 -12.675 15.624 1.00 91.62 89 GLY A CA 1
ATOM 694 C C . GLY A 1 89 ? -23.146 -11.865 15.242 1.00 91.62 89 GLY A C 1
ATOM 695 O O . GLY A 1 89 ? -24.168 -12.033 15.897 1.00 91.62 89 GLY A O 1
ATOM 696 N N . ILE A 1 90 ? -23.081 -11.010 14.212 1.00 91.69 90 ILE A N 1
ATOM 697 C CA . ILE A 1 90 ? -24.226 -10.190 13.775 1.00 91.69 90 ILE A CA 1
ATOM 698 C C . ILE A 1 90 ? -24.467 -10.326 12.270 1.00 91.69 90 ILE A C 1
ATOM 700 O O . ILE A 1 90 ? -25.607 -10.510 11.853 1.00 91.69 90 ILE A O 1
ATOM 704 N N . ASP A 1 91 ? -23.417 -10.245 11.449 1.00 94.94 91 ASP A N 1
ATOM 705 C CA . ASP A 1 91 ? -23.551 -10.350 9.996 1.00 94.94 91 ASP A CA 1
ATOM 706 C C . A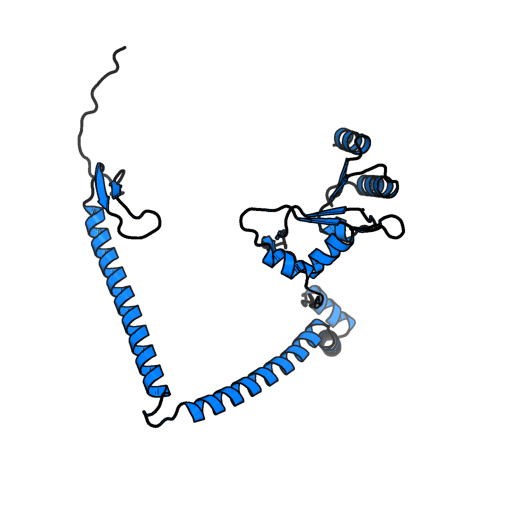SP A 1 91 ? -23.309 -11.795 9.527 1.00 94.94 91 ASP A C 1
ATOM 708 O O . ASP A 1 91 ? -22.371 -12.454 9.977 1.00 94.94 91 ASP A O 1
ATOM 712 N N . VAL A 1 92 ? -24.144 -12.275 8.597 1.00 95.31 92 VAL A N 1
ATOM 713 C CA . VAL A 1 92 ? -23.971 -13.584 7.932 1.00 95.31 92 VAL A CA 1
ATOM 714 C C . VAL A 1 92 ? -22.783 -13.549 6.967 1.00 95.31 92 VAL A C 1
ATOM 716 O O . VAL A 1 92 ? -22.027 -14.511 6.865 1.00 95.31 92 VAL A O 1
ATOM 719 N N . GLU A 1 93 ? -22.604 -12.419 6.287 1.00 94.94 93 GLU A N 1
ATOM 720 C CA . GLU A 1 93 ? -21.531 -12.169 5.332 1.00 94.94 93 GLU A CA 1
ATOM 721 C C . GLU A 1 93 ? -21.083 -10.702 5.395 1.00 94.94 93 GLU A C 1
ATOM 723 O O . GLU A 1 93 ? -21.850 -9.814 5.780 1.00 94.94 93 GLU A O 1
ATOM 728 N N . GLY A 1 94 ? -19.825 -10.454 5.030 1.00 95.44 94 GLY A N 1
ATOM 729 C CA . GLY A 1 94 ? -19.267 -9.115 4.859 1.00 95.44 94 GLY A CA 1
ATOM 730 C C . GLY A 1 94 ? -19.149 -8.771 3.379 1.00 95.44 94 GLY A C 1
ATOM 731 O O . GLY A 1 94 ? -18.748 -9.616 2.579 1.00 95.44 94 GLY A O 1
ATOM 732 N N . HIS A 1 95 ? -19.460 -7.530 3.007 1.00 96.12 95 HIS A N 1
ATOM 733 C CA . HIS A 1 95 ? -19.370 -7.090 1.612 1.00 96.12 95 HIS A CA 1
ATOM 734 C C . HIS A 1 95 ? -18.197 -6.132 1.397 1.00 96.12 95 HIS A C 1
ATOM 736 O O . HIS A 1 95 ? -18.105 -5.095 2.051 1.00 96.12 95 HIS A O 1
ATOM 742 N N . ALA A 1 96 ? -17.339 -6.436 0.428 1.00 94.44 96 ALA A N 1
ATOM 743 C CA . ALA A 1 96 ? -16.327 -5.513 -0.071 1.00 94.44 96 ALA A CA 1
ATOM 744 C C . ALA A 1 96 ? -16.720 -5.045 -1.475 1.00 94.44 96 ALA A C 1
ATOM 746 O O . ALA A 1 96 ? -16.838 -5.853 -2.394 1.00 94.44 96 ALA A O 1
ATOM 747 N N . VAL A 1 97 ? -16.933 -3.741 -1.640 1.00 95.12 97 VAL A N 1
ATOM 748 C CA . VAL A 1 97 ? -17.324 -3.126 -2.913 1.00 95.12 97 VAL A CA 1
ATOM 749 C C . VAL A 1 97 ? -16.167 -2.283 -3.423 1.00 95.12 97 VAL A C 1
ATOM 751 O O . VAL A 1 97 ? -15.684 -1.405 -2.716 1.00 95.12 97 VAL A O 1
ATOM 754 N N . VAL A 1 98 ? -15.732 -2.523 -4.656 1.00 93.56 98 VAL A N 1
ATOM 755 C CA . VAL A 1 98 ? -14.734 -1.688 -5.335 1.00 93.56 98 VAL A CA 1
ATOM 756 C C . VAL A 1 98 ? -15.439 -0.868 -6.403 1.00 93.56 98 VAL A C 1
ATOM 758 O O . VAL A 1 98 ? -16.130 -1.429 -7.255 1.00 93.56 98 VAL A O 1
ATOM 761 N N . LEU A 1 99 ? -15.271 0.454 -6.367 1.00 93.25 99 LEU A N 1
ATOM 762 C CA . LEU A 1 99 ? -15.817 1.324 -7.402 1.00 93.25 99 LEU A CA 1
ATOM 763 C C . LEU A 1 99 ? -15.030 1.153 -8.703 1.00 93.25 99 LEU A C 1
ATOM 765 O O . LEU A 1 99 ? -13.804 1.256 -8.734 1.00 93.25 99 LEU A O 1
ATOM 769 N N . TRP A 1 100 ? -15.748 0.895 -9.794 1.00 89.56 100 TRP A N 1
ATOM 770 C CA . TRP A 1 100 ? -15.136 0.759 -11.111 1.00 89.56 100 TRP A CA 1
ATOM 771 C C . TRP A 1 100 ? -14.623 2.108 -11.630 1.00 89.56 100 TRP A C 1
ATOM 773 O O . TRP A 1 100 ? -15.284 3.137 -11.484 1.00 89.56 100 TRP A O 1
ATOM 783 N N . GLN A 1 101 ? -13.465 2.089 -12.293 1.00 85.06 101 GLN A N 1
ATOM 784 C CA . GLN A 1 101 ? -12.863 3.257 -12.937 1.00 85.06 101 GLN A CA 1
ATOM 785 C C . GLN A 1 101 ? -12.373 2.916 -14.346 1.00 85.06 101 GLN A C 1
ATOM 787 O O . GLN A 1 101 ? -12.020 1.775 -14.650 1.00 85.06 101 GLN A O 1
ATOM 792 N N . ARG A 1 102 ? -12.320 3.921 -15.228 1.00 83.94 102 ARG A N 1
ATOM 793 C CA . ARG A 1 102 ? -11.769 3.750 -16.581 1.00 83.94 102 ARG A CA 1
ATOM 794 C C . ARG A 1 102 ? -10.291 3.357 -16.505 1.00 83.94 102 ARG A C 1
ATOM 796 O O . ARG A 1 102 ? -9.529 3.978 -15.775 1.00 83.94 102 ARG A O 1
ATOM 803 N N . GLY A 1 103 ? -9.897 2.361 -17.298 1.00 77.56 103 GLY A N 1
ATOM 804 C CA . GLY A 1 103 ? -8.531 1.821 -17.299 1.00 77.56 103 GLY A CA 1
ATOM 805 C C . GLY A 1 103 ? -8.288 0.712 -16.270 1.00 77.56 103 GLY A C 1
ATOM 806 O O . GLY A 1 103 ? -7.182 0.190 -16.206 1.00 77.56 103 GLY A O 1
ATOM 807 N N . PHE A 1 104 ? -9.308 0.322 -15.500 1.00 81.62 104 PHE A N 1
ATOM 808 C CA . PHE A 1 104 ? -9.228 -0.787 -14.555 1.00 81.62 104 PHE A CA 1
ATOM 809 C C . PHE A 1 104 ? -9.619 -2.125 -15.200 1.00 81.62 104 PHE A C 1
ATOM 811 O O . PHE A 1 104 ? -10.700 -2.233 -15.787 1.00 81.62 104 PHE A O 1
ATOM 818 N N . SER A 1 105 ? -8.775 -3.154 -15.058 1.00 84.00 105 SER A N 1
ATOM 819 C CA . SER A 1 105 ? -9.090 -4.522 -15.484 1.00 84.00 105 SER A CA 1
ATOM 820 C C . SER A 1 105 ? -9.647 -5.356 -14.316 1.00 84.00 105 SER A C 1
ATOM 822 O O . SER A 1 105 ? -9.055 -5.378 -13.234 1.00 84.00 105 SER A O 1
ATOM 824 N N . PRO A 1 106 ? -10.757 -6.094 -14.507 1.00 88.00 106 PRO A N 1
ATOM 825 C CA . PRO A 1 106 ? -11.274 -7.023 -13.497 1.00 88.00 106 PRO A CA 1
ATOM 826 C C . PRO A 1 106 ? -10.264 -8.097 -13.068 1.00 88.00 106 PRO A C 1
ATOM 828 O O . PRO A 1 106 ? -10.264 -8.508 -11.910 1.00 88.00 106 PRO A O 1
ATOM 831 N N . ASP A 1 107 ? -9.362 -8.504 -13.965 1.00 89.75 107 ASP A N 1
ATOM 832 C CA . ASP A 1 107 ? -8.309 -9.482 -13.665 1.00 89.75 107 ASP A CA 1
ATOM 833 C C . ASP A 1 107 ? -7.346 -8.984 -12.583 1.00 89.75 107 ASP A C 1
ATOM 835 O O . ASP A 1 107 ? -6.894 -9.762 -11.742 1.00 89.75 107 ASP A O 1
ATOM 839 N N . HIS A 1 108 ? -7.069 -7.675 -12.552 1.00 88.31 108 HIS A N 1
ATOM 840 C CA . HIS A 1 108 ? -6.249 -7.083 -11.500 1.00 88.31 108 HIS A CA 1
ATOM 841 C C . HIS A 1 108 ? -6.942 -7.210 -10.135 1.00 88.31 108 HIS A C 1
ATOM 843 O O . HIS A 1 108 ? -6.311 -7.642 -9.168 1.00 88.31 108 HIS A O 1
ATOM 849 N N . LEU A 1 109 ? -8.254 -6.938 -10.060 1.00 90.62 109 LEU A N 1
ATOM 850 C CA . LEU A 1 109 ? -9.031 -7.153 -8.833 1.00 90.62 109 LEU A CA 1
ATOM 851 C C . LEU A 1 109 ? -8.982 -8.613 -8.380 1.00 90.62 109 LEU A C 1
ATOM 853 O O . LEU A 1 109 ? -8.771 -8.893 -7.200 1.00 90.62 109 LEU A O 1
ATOM 857 N N . ALA A 1 110 ? -9.180 -9.539 -9.320 1.00 90.94 110 ALA A N 1
ATOM 858 C CA . ALA A 1 110 ? -9.160 -10.968 -9.041 1.00 90.94 110 ALA A CA 1
ATOM 859 C C . ALA A 1 110 ? -7.789 -11.416 -8.510 1.00 90.94 110 ALA A C 1
ATOM 861 O O . ALA A 1 110 ? -7.727 -12.211 -7.573 1.00 90.94 110 ALA A O 1
ATOM 862 N N . GLY A 1 111 ? -6.696 -10.859 -9.042 1.00 90.75 111 GLY A N 1
ATOM 863 C CA . GLY A 1 111 ? -5.344 -11.082 -8.531 1.00 90.75 111 GLY A CA 1
ATOM 864 C C . GLY A 1 111 ? -5.168 -10.613 -7.083 1.00 90.75 111 GLY A C 1
ATOM 865 O O . GLY A 1 111 ? -4.628 -11.353 -6.255 1.00 90.75 111 GLY A O 1
ATOM 866 N N . LEU A 1 112 ? -5.674 -9.420 -6.749 1.00 91.00 112 LEU A N 1
ATOM 867 C CA . LEU A 1 112 ? -5.639 -8.893 -5.379 1.00 91.00 112 LEU A CA 1
ATOM 868 C C . LEU A 1 112 ? -6.444 -9.771 -4.410 1.00 91.00 112 LEU A C 1
ATOM 870 O O . LEU A 1 112 ? -5.935 -10.129 -3.351 1.00 91.00 112 LEU A O 1
ATOM 874 N N . ALA A 1 113 ? -7.664 -10.157 -4.789 1.00 89.62 113 ALA A N 1
ATOM 875 C CA . ALA A 1 113 ? -8.568 -10.941 -3.947 1.00 89.62 113 ALA A CA 1
ATOM 876 C C . ALA A 1 113 ? -8.181 -12.428 -3.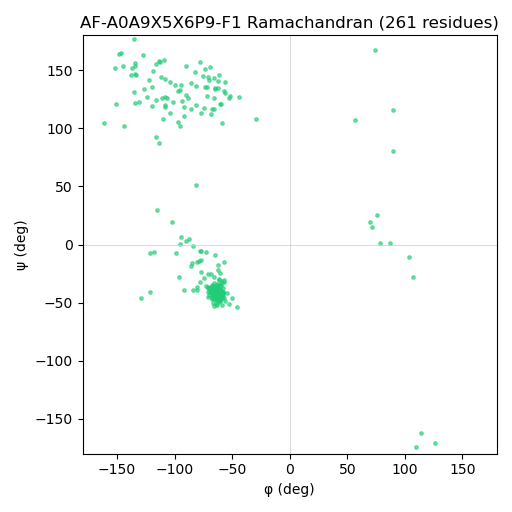830 1.00 89.62 113 ALA A C 1
ATOM 878 O O . ALA A 1 113 ? -8.485 -13.074 -2.827 1.00 89.62 113 ALA A O 1
ATOM 879 N N . GLY A 1 114 ? -7.532 -12.993 -4.852 1.00 91.25 114 GLY A N 1
ATOM 880 C CA . GLY A 1 114 ? -7.164 -14.410 -4.905 1.00 91.25 114 GLY A CA 1
ATOM 881 C C . GLY A 1 114 ? -5.836 -14.749 -4.225 1.00 91.25 114 GLY A C 1
ATOM 882 O O . GLY A 1 114 ? -5.589 -15.913 -3.897 1.00 91.25 114 GLY A O 1
ATOM 883 N N . THR A 1 115 ? -4.972 -13.757 -4.002 1.00 90.12 115 THR A N 1
ATOM 884 C CA . THR A 1 115 ? -3.674 -13.963 -3.348 1.00 90.12 115 THR A CA 1
ATOM 885 C C . THR A 1 115 ? -3.880 -14.412 -1.901 1.00 90.12 115 THR A C 1
ATOM 887 O O . THR A 1 115 ? -4.674 -13.828 -1.181 1.00 90.12 115 THR A O 1
ATOM 890 N N . ARG A 1 116 ? -3.158 -15.447 -1.448 1.00 85.12 116 ARG A N 1
ATOM 891 C CA . ARG A 1 116 ? -3.235 -15.948 -0.055 1.00 85.12 116 ARG A CA 1
ATOM 892 C C . ARG A 1 116 ? -1.929 -15.851 0.725 1.00 85.12 116 ARG A C 1
ATOM 894 O O . ARG A 1 116 ? -1.895 -16.145 1.916 1.00 85.12 116 ARG A O 1
ATOM 901 N N . THR A 1 117 ? -0.849 -15.465 0.057 1.00 81.25 117 THR A N 1
ATOM 902 C CA . THR A 1 117 ? 0.485 -15.357 0.646 1.00 81.25 117 THR A CA 1
ATOM 903 C C . THR A 1 117 ? 0.979 -13.927 0.535 1.00 81.25 117 THR A C 1
ATOM 905 O O . THR A 1 117 ? 1.163 -13.420 -0.571 1.00 81.25 117 THR A O 1
ATOM 908 N N . TYR A 1 118 ? 1.243 -13.304 1.680 1.00 83.38 118 TYR A N 1
ATOM 909 C CA . TYR A 1 118 ? 1.710 -11.922 1.771 1.00 83.38 118 TYR A CA 1
ATOM 910 C C . TYR A 1 118 ? 3.112 -11.926 2.387 1.00 83.38 118 TYR A C 1
ATOM 912 O O . TYR A 1 118 ? 3.242 -11.977 3.612 1.00 83.38 118 TYR A O 1
ATOM 920 N N . PRO A 1 119 ? 4.183 -11.968 1.573 1.00 80.62 119 PRO A N 1
ATOM 921 C CA . PRO A 1 119 ? 5.532 -12.032 2.110 1.00 80.62 119 PRO A CA 1
ATOM 922 C C . PRO A 1 119 ? 5.846 -10.732 2.852 1.00 80.62 119 PRO A C 1
ATOM 924 O O . PRO A 1 119 ? 5.904 -9.660 2.251 1.00 80.62 119 PRO A O 1
ATOM 927 N N . LEU A 1 120 ? 6.080 -10.832 4.160 1.00 84.69 120 LEU A N 1
ATOM 928 C CA . LEU A 1 120 ? 6.554 -9.708 4.955 1.00 84.69 120 LEU A CA 1
ATOM 929 C C . LEU A 1 120 ? 7.978 -9.369 4.510 1.00 84.69 120 LEU A C 1
ATOM 931 O O . LEU A 1 120 ? 8.877 -10.197 4.647 1.00 84.69 120 LEU A O 1
ATOM 935 N N . ARG A 1 121 ? 8.192 -8.172 3.964 1.00 85.25 121 ARG A N 1
ATOM 936 C CA . ARG A 1 121 ? 9.524 -7.683 3.585 1.00 85.25 121 ARG A CA 1
ATOM 937 C C . ARG A 1 121 ? 10.061 -6.752 4.657 1.00 85.25 121 ARG A C 1
ATOM 939 O O . ARG A 1 121 ? 9.328 -5.906 5.163 1.00 85.25 121 ARG A O 1
ATOM 946 N N . SER A 1 122 ? 11.339 -6.903 4.987 1.00 89.19 122 SER A N 1
ATOM 947 C CA . SER A 1 122 ? 12.006 -5.983 5.898 1.00 89.19 122 SER A CA 1
ATOM 948 C C . SER A 1 122 ? 12.096 -4.592 5.270 1.00 89.19 122 SER A C 1
ATOM 950 O O . SER A 1 122 ? 12.615 -4.437 4.167 1.00 89.19 122 SER A O 1
ATOM 952 N N . SER A 1 123 ? 11.617 -3.574 5.983 1.00 86.69 123 SER A N 1
ATOM 953 C CA . SER A 1 123 ? 11.844 -2.160 5.657 1.00 86.69 123 SER A CA 1
ATOM 954 C C . SER A 1 123 ? 13.104 -1.601 6.326 1.00 86.69 123 SER A C 1
ATOM 956 O O . SER A 1 123 ? 13.392 -0.410 6.203 1.00 86.69 123 SER A O 1
ATOM 958 N N . PHE A 1 124 ? 13.851 -2.446 7.046 1.00 88.62 124 PHE A N 1
ATOM 959 C CA . PHE A 1 124 ? 15.020 -2.038 7.811 1.00 88.62 124 PHE A CA 1
ATOM 960 C C . PHE A 1 124 ? 16.095 -1.431 6.904 1.00 88.62 124 PHE A C 1
ATOM 962 O O . PHE A 1 124 ? 16.615 -2.087 6.001 1.00 88.62 124 PHE A O 1
ATOM 969 N N . LYS A 1 125 ? 16.445 -0.174 7.184 1.00 86.69 125 LYS A N 1
ATOM 970 C CA . LYS A 1 125 ? 17.558 0.553 6.573 1.00 86.69 125 LYS A CA 1
ATOM 971 C C . LYS A 1 125 ? 18.382 1.189 7.695 1.00 86.69 125 LYS A C 1
ATOM 973 O O . LYS A 1 125 ? 17.812 1.958 8.473 1.00 86.69 125 LYS A O 1
ATOM 978 N N . PRO A 1 126 ? 19.689 0.892 7.807 1.00 86.50 126 PRO A N 1
ATOM 979 C CA . PRO A 1 126 ? 20.544 1.547 8.787 1.00 86.50 126 PRO A CA 1
ATOM 980 C C . PRO A 1 126 ? 20.522 3.068 8.596 1.00 86.50 126 PRO A C 1
ATOM 982 O O . PRO A 1 126 ? 20.673 3.560 7.479 1.00 86.50 126 PRO A O 1
ATOM 985 N N . SER A 1 127 ? 20.340 3.813 9.686 1.00 91.56 127 SER A N 1
ATOM 986 C CA . SER A 1 127 ? 20.437 5.276 9.700 1.00 91.56 127 SER A CA 1
ATOM 987 C C . SER A 1 127 ? 21.688 5.720 10.457 1.00 91.56 127 SER A C 1
ATOM 989 O O . SER A 1 127 ? 22.206 4.978 11.292 1.00 91.56 127 SER A O 1
ATOM 991 N N . TYR A 1 128 ? 22.164 6.944 10.208 1.00 93.50 128 TYR A N 1
ATOM 992 C CA . TYR A 1 128 ? 23.320 7.487 10.933 1.00 93.50 128 TYR A CA 1
ATOM 993 C C . TYR A 1 128 ? 23.102 7.494 12.447 1.00 93.50 128 TYR A C 1
ATOM 995 O O . TYR A 1 128 ? 23.959 7.022 13.185 1.00 93.50 128 TYR A O 1
ATOM 1003 N N . ASN A 1 129 ? 21.933 7.955 12.906 1.00 93.69 129 ASN A N 1
ATOM 1004 C CA . ASN A 1 129 ? 21.602 7.976 14.331 1.00 93.69 129 ASN A CA 1
ATOM 1005 C C . ASN A 1 129 ? 21.644 6.567 14.943 1.00 93.69 129 ASN A C 1
ATOM 1007 O O . ASN A 1 129 ? 22.212 6.359 16.008 1.00 93.69 129 ASN A O 1
ATOM 1011 N N . MET A 1 130 ? 21.088 5.573 14.247 1.00 92.19 130 MET A N 1
ATOM 1012 C CA . MET A 1 130 ? 21.147 4.182 14.696 1.00 92.19 130 MET A CA 1
ATOM 1013 C C . MET A 1 130 ? 22.591 3.677 14.774 1.00 92.19 130 MET A C 1
ATOM 1015 O O . MET A 1 130 ? 22.958 3.071 15.773 1.00 92.19 130 MET A O 1
ATOM 1019 N N . ALA A 1 131 ? 23.409 3.931 13.750 1.00 91.38 131 ALA A N 1
ATOM 1020 C CA . ALA A 1 131 ? 24.799 3.488 13.724 1.00 91.38 131 ALA A CA 1
ATOM 1021 C C . ALA A 1 131 ? 25.616 4.093 14.877 1.00 91.38 131 ALA A C 1
ATOM 1023 O O . ALA A 1 131 ? 26.361 3.369 15.533 1.00 91.38 131 ALA A O 1
ATOM 1024 N N . VAL A 1 132 ? 25.439 5.390 15.152 1.00 94.19 132 VAL A N 1
ATOM 1025 C CA . VAL A 1 132 ? 26.106 6.075 16.269 1.00 94.19 132 VAL A CA 1
ATOM 1026 C C . VAL A 1 132 ? 25.666 5.483 17.607 1.00 94.19 132 VAL A C 1
ATOM 1028 O O . VAL A 1 132 ? 26.522 5.034 18.363 1.00 94.19 132 VAL A O 1
ATOM 1031 N N . ASN A 1 133 ? 24.355 5.379 17.856 1.00 93.62 133 ASN A N 1
ATOM 1032 C CA . ASN A 1 133 ? 23.827 4.840 19.116 1.00 93.62 133 ASN A CA 1
ATOM 1033 C C . ASN A 1 133 ? 24.245 3.381 19.351 1.00 93.62 133 ASN A C 1
ATOM 1035 O O . ASN A 1 133 ? 24.593 3.003 20.466 1.00 93.62 133 ASN A O 1
ATOM 1039 N N . LEU A 1 134 ? 24.244 2.551 18.303 1.00 93.25 134 LEU A N 1
ATOM 1040 C CA . LEU A 1 134 ? 24.680 1.159 18.408 1.00 93.25 134 LEU A CA 1
ATOM 1041 C C . LEU A 1 134 ? 26.165 1.070 18.774 1.00 93.25 134 LEU A C 1
ATOM 1043 O O . LEU A 1 134 ? 26.527 0.332 19.690 1.00 93.25 134 LEU A O 1
ATOM 1047 N N . VAL A 1 135 ? 27.023 1.839 18.096 1.00 94.62 135 VAL A N 1
ATOM 1048 C CA . VAL A 1 135 ? 28.469 1.826 18.357 1.00 94.62 135 VAL A CA 1
ATOM 1049 C C . VAL A 1 135 ? 28.792 2.387 19.739 1.00 94.62 135 VAL A C 1
ATOM 1051 O O . VAL A 1 135 ? 29.660 1.833 20.407 1.00 94.62 135 VAL A O 1
ATOM 1054 N N . GLU A 1 136 ? 28.096 3.432 20.184 1.00 95.25 136 GLU A N 1
ATOM 1055 C CA . GLU A 1 136 ? 28.252 3.989 21.530 1.00 95.25 136 GLU A CA 1
ATOM 1056 C C . GLU A 1 136 ? 27.857 2.971 22.609 1.00 95.25 136 GLU A C 1
ATOM 1058 O O . GLU A 1 136 ? 28.612 2.743 23.552 1.00 95.25 136 GLU A O 1
ATOM 1063 N N . GLN A 1 137 ? 26.710 2.305 22.448 1.00 94.00 137 GLN A N 1
ATOM 1064 C CA . GLN A 1 137 ? 26.170 1.411 23.471 1.00 94.00 137 GLN A CA 1
ATOM 1065 C C . GLN A 1 137 ? 26.823 0.020 23.483 1.00 94.00 137 GLN A C 1
ATOM 1067 O O . GLN A 1 137 ? 26.995 -0.579 24.545 1.00 94.00 137 GLN A O 1
ATOM 1072 N N . PHE A 1 138 ? 27.166 -0.525 22.314 1.00 92.75 138 PHE A N 1
ATOM 1073 C CA . PHE A 1 138 ? 27.603 -1.918 22.162 1.00 92.75 138 PHE A CA 1
ATOM 1074 C C . PHE A 1 138 ? 29.006 -2.066 21.562 1.00 92.75 138 PHE A C 1
ATOM 1076 O O . PHE A 1 138 ? 29.535 -3.179 21.509 1.00 92.75 138 PHE A O 1
ATOM 1083 N N . GLY A 1 139 ? 29.627 -0.978 21.104 1.00 93.75 139 GLY A N 1
ATOM 1084 C CA . GLY A 1 139 ? 30.886 -1.024 20.368 1.00 93.75 139 GLY A CA 1
ATOM 1085 C C . GLY A 1 139 ? 30.717 -1.532 18.933 1.00 93.75 139 GLY A C 1
ATOM 1086 O O . GLY A 1 139 ? 29.690 -2.091 18.539 1.00 93.75 139 GLY A O 1
ATOM 1087 N N . ARG A 1 140 ? 31.759 -1.355 18.113 1.00 92.00 140 ARG A N 1
ATOM 1088 C CA . ARG A 1 140 ? 31.708 -1.644 16.667 1.00 92.00 140 ARG A CA 1
ATOM 1089 C C . ARG A 1 140 ? 31.428 -3.115 16.336 1.00 92.00 140 ARG A C 1
ATOM 1091 O O . ARG A 1 140 ? 30.619 -3.383 15.453 1.00 92.00 140 ARG A O 1
ATOM 1098 N N . HIS A 1 141 ? 32.100 -4.055 17.006 1.00 91.06 141 HIS A N 1
ATOM 1099 C CA . HIS A 1 141 ? 32.011 -5.484 16.669 1.00 91.06 141 HIS A CA 1
ATOM 1100 C C . HIS A 1 141 ? 30.609 -6.040 16.936 1.00 91.06 141 HIS A C 1
ATOM 1102 O O . HIS A 1 141 ? 29.959 -6.561 16.036 1.00 91.06 141 HIS A O 1
ATOM 1108 N N . ARG A 1 142 ? 30.100 -5.828 18.153 1.00 89.81 142 ARG A N 1
ATOM 1109 C CA . ARG A 1 142 ? 28.777 -6.305 18.564 1.00 89.81 142 ARG A CA 1
ATOM 1110 C C . ARG A 1 142 ? 27.647 -5.624 17.791 1.00 89.81 142 ARG A C 1
ATOM 1112 O O . ARG A 1 142 ? 26.670 -6.272 17.441 1.00 89.81 142 ARG A O 1
ATOM 1119 N N . SER A 1 143 ? 27.796 -4.340 17.455 1.00 91.12 143 SER A N 1
ATOM 1120 C CA . SER A 1 143 ? 26.837 -3.636 16.588 1.00 91.12 143 SER A CA 1
ATOM 1121 C C . SER A 1 143 ? 26.711 -4.284 15.212 1.00 91.12 143 SER A C 1
ATOM 1123 O O . SER A 1 143 ? 25.613 -4.377 14.672 1.00 91.12 143 SER A O 1
ATOM 1125 N N . ARG A 1 144 ? 27.828 -4.750 14.643 1.00 88.88 144 ARG A N 1
ATOM 1126 C CA . ARG A 1 144 ? 27.828 -5.443 13.354 1.00 88.88 144 ARG A CA 1
ATOM 1127 C C . ARG A 1 144 ? 27.085 -6.778 13.436 1.00 88.88 144 ARG A C 1
ATOM 1129 O O . ARG A 1 144 ? 26.218 -7.012 12.605 1.00 88.88 144 ARG A O 1
ATOM 1136 N N . GLU A 1 145 ? 27.349 -7.589 14.457 1.00 88.94 145 GLU A N 1
ATOM 1137 C CA . GLU A 1 145 ? 26.630 -8.857 14.685 1.00 88.94 145 GLU A CA 1
ATOM 1138 C C . GLU A 1 145 ? 25.111 -8.642 14.842 1.00 88.94 145 GLU A C 1
ATOM 1140 O O . GLU A 1 145 ? 24.297 -9.416 14.337 1.00 88.94 145 GLU A O 1
ATOM 1145 N N . LEU A 1 146 ? 24.701 -7.549 15.495 1.00 88.00 146 LEU A N 1
ATOM 1146 C CA . LEU A 1 146 ? 23.284 -7.190 15.631 1.00 88.00 146 LEU A CA 1
ATOM 1147 C C . LEU A 1 146 ? 22.639 -6.823 14.287 1.00 88.00 146 LEU A C 1
ATOM 1149 O O . LEU A 1 146 ? 21.484 -7.162 14.037 1.00 88.00 146 LEU A O 1
ATOM 1153 N N . LEU A 1 147 ? 23.374 -6.151 13.400 1.00 88.31 147 LEU A N 1
ATOM 1154 C CA . LEU A 1 147 ? 22.888 -5.860 12.050 1.00 88.31 147 LEU A CA 1
ATOM 1155 C C . LEU A 1 147 ? 22.834 -7.130 11.187 1.00 88.31 147 LEU A C 1
ATOM 1157 O O . LEU A 1 147 ? 21.890 -7.300 10.413 1.00 88.31 147 LEU A O 1
ATOM 1161 N N . GLU A 1 148 ? 23.795 -8.039 11.357 1.00 87.56 148 GLU A N 1
ATOM 1162 C CA . GLU A 1 148 ? 23.856 -9.329 10.656 1.00 87.56 148 GLU A CA 1
ATOM 1163 C C . GLU A 1 148 ? 22.735 -10.291 11.090 1.00 87.56 148 GLU A C 1
ATOM 1165 O O . GLU A 1 148 ? 22.282 -11.113 10.300 1.00 87.56 148 GLU A O 1
ATOM 1170 N N . THR A 1 149 ? 22.202 -10.139 12.303 1.00 88.31 149 THR A N 1
ATOM 1171 C CA . THR A 1 149 ? 21.026 -10.893 12.782 1.00 88.31 149 THR A CA 1
ATOM 1172 C C . THR A 1 149 ? 19.686 -10.228 12.434 1.00 88.31 149 THR A C 1
ATOM 1174 O O . THR A 1 149 ? 18.623 -10.713 12.830 1.00 88.31 149 THR A O 1
ATOM 1177 N N . SER A 1 150 ? 19.696 -9.129 11.668 1.00 90.00 150 SER A N 1
ATOM 1178 C CA . SER A 1 150 ? 18.473 -8.432 11.260 1.00 90.00 150 SER A CA 1
ATOM 1179 C C . SER A 1 150 ? 17.631 -9.238 10.261 1.00 90.00 150 SER A C 1
ATOM 1181 O O . SER A 1 150 ? 18.136 -9.999 9.434 1.00 90.00 150 SER A O 1
ATOM 1183 N N . PHE A 1 151 ? 16.315 -8.998 10.259 1.00 91.00 151 PHE A N 1
ATOM 1184 C CA . PHE A 1 151 ? 15.406 -9.628 9.293 1.00 91.00 151 PHE A CA 1
ATOM 1185 C C . PHE A 1 151 ? 15.734 -9.255 7.838 1.00 91.00 151 PHE A C 1
ATOM 1187 O O . PHE A 1 151 ? 15.512 -10.059 6.936 1.00 91.00 151 PHE A O 1
ATOM 1194 N N . ALA A 1 152 ? 16.298 -8.062 7.600 1.00 87.62 152 ALA A N 1
ATOM 1195 C CA . ALA A 1 152 ? 16.777 -7.680 6.271 1.00 87.62 152 ALA A CA 1
ATOM 1196 C C . ALA A 1 152 ? 17.935 -8.577 5.813 1.00 87.62 152 ALA A C 1
ATOM 1198 O O . ALA A 1 152 ? 17.894 -9.078 4.689 1.00 87.62 152 ALA A O 1
ATOM 1199 N N . GLN A 1 153 ? 18.915 -8.826 6.689 1.00 87.88 153 GLN A N 1
ATOM 1200 C CA . GLN A 1 153 ? 20.045 -9.696 6.372 1.00 87.88 153 GLN A CA 1
ATOM 1201 C C . GLN A 1 153 ? 19.589 -11.142 6.148 1.00 87.88 153 GLN A C 1
ATOM 1203 O O . GLN A 1 153 ? 19.915 -11.733 5.124 1.00 87.88 153 GLN A O 1
ATOM 1208 N N . PHE A 1 154 ? 18.720 -11.667 7.018 1.00 87.88 154 PHE A N 1
ATOM 1209 C CA . PHE A 1 154 ? 18.136 -13.001 6.847 1.00 87.88 154 PHE A CA 1
ATOM 1210 C C . PHE A 1 154 ? 17.448 -13.181 5.479 1.00 87.88 154 PHE A C 1
ATOM 1212 O O . PHE A 1 154 ? 17.578 -14.224 4.832 1.00 87.88 154 PHE A O 1
ATOM 1219 N N . GLN A 1 155 ? 16.709 -12.166 5.016 1.00 87.50 155 GLN A N 1
ATOM 1220 C CA . GLN A 1 155 ? 16.069 -12.197 3.699 1.00 87.50 155 GLN A CA 1
ATOM 1221 C C . GLN A 1 155 ? 17.081 -12.137 2.550 1.00 87.50 155 GLN A C 1
ATOM 1223 O O . GLN A 1 155 ? 16.909 -12.860 1.564 1.00 87.50 155 GLN A O 1
ATOM 1228 N N . ALA A 1 156 ? 18.126 -11.318 2.681 1.00 83.62 156 ALA A N 1
ATOM 1229 C CA . ALA A 1 156 ? 19.204 -11.234 1.702 1.00 83.62 156 ALA A CA 1
ATOM 1230 C C . ALA A 1 156 ? 19.928 -12.582 1.567 1.00 83.62 156 ALA A C 1
ATOM 1232 O O . ALA A 1 156 ? 20.005 -13.118 0.461 1.00 83.62 156 ALA A O 1
ATOM 1233 N N . ASP A 1 157 ? 20.332 -13.193 2.679 1.00 82.75 157 ASP A N 1
ATOM 1234 C CA . ASP A 1 157 ? 21.054 -14.469 2.692 1.00 82.75 157 ASP A CA 1
ATOM 1235 C C . ASP A 1 157 ? 20.227 -15.598 2.064 1.00 82.75 157 ASP A C 1
ATOM 1237 O O . ASP A 1 157 ? 20.712 -16.366 1.229 1.00 82.75 157 ASP A O 1
ATOM 1241 N N . LYS A 1 158 ? 18.928 -15.663 2.386 1.00 77.69 158 LYS A N 1
ATOM 1242 C CA . LYS A 1 158 ? 18.016 -16.647 1.787 1.00 77.69 158 LYS A CA 1
ATOM 1243 C C . LYS A 1 158 ? 17.862 -16.451 0.275 1.00 77.69 158 LYS A C 1
ATOM 1245 O O . LYS A 1 158 ? 17.733 -17.434 -0.458 1.00 77.69 158 LYS A O 1
ATOM 1250 N N . SER A 1 159 ? 17.865 -15.204 -0.199 1.00 75.62 159 SER A N 1
ATOM 1251 C CA . SER A 1 159 ? 17.761 -14.903 -1.630 1.00 75.62 159 SER A CA 1
ATOM 1252 C C . SER A 1 159 ? 18.999 -15.350 -2.412 1.00 75.62 159 SER A C 1
ATOM 1254 O O . SER A 1 159 ? 18.849 -15.871 -3.516 1.00 75.62 159 SER A O 1
ATOM 1256 N N . VAL A 1 160 ? 20.195 -15.262 -1.815 1.00 73.94 160 VAL A N 1
ATOM 1257 C CA . VAL A 1 160 ? 21.455 -15.700 -2.440 1.00 73.94 160 VAL A CA 1
ATOM 1258 C C . VAL A 1 160 ? 21.420 -17.195 -2.748 1.00 73.94 160 VAL A C 1
ATOM 1260 O O . VAL A 1 160 ? 21.746 -17.595 -3.860 1.00 73.94 160 VAL A O 1
ATOM 1263 N N . VAL A 1 161 ? 20.925 -18.025 -1.824 1.00 75.19 161 VAL A N 1
ATOM 1264 C CA . VAL A 1 161 ? 20.784 -19.476 -2.057 1.00 75.19 161 VAL A CA 1
ATOM 1265 C C . VAL A 1 161 ? 19.839 -19.772 -3.229 1.00 75.19 161 VAL A C 1
ATOM 1267 O O . VAL A 1 161 ? 20.091 -20.681 -4.023 1.00 75.19 161 VAL A O 1
ATOM 1270 N N . GLY A 1 162 ? 18.755 -19.001 -3.357 1.00 77.25 162 GLY A N 1
ATOM 1271 C CA . GLY A 1 162 ? 17.827 -19.108 -4.484 1.00 77.25 162 GLY A CA 1
ATOM 1272 C C . GLY A 1 162 ? 18.470 -18.711 -5.813 1.00 77.25 162 GLY A C 1
ATOM 1273 O O . GLY A 1 162 ? 18.322 -19.430 -6.800 1.00 77.25 162 GLY A O 1
ATOM 1274 N N . ILE A 1 163 ? 19.224 -17.608 -5.824 1.00 78.75 163 ILE A N 1
ATOM 1275 C CA . ILE A 1 163 ? 19.937 -17.118 -7.008 1.00 78.75 163 ILE A CA 1
ATOM 1276 C C . ILE A 1 163 ? 21.001 -18.125 -7.446 1.00 78.75 163 ILE A C 1
ATOM 1278 O O . ILE A 1 163 ? 21.023 -18.483 -8.617 1.00 78.75 163 ILE A O 1
ATOM 1282 N N . SER A 1 164 ? 21.816 -18.658 -6.531 1.00 79.75 164 SER A N 1
ATOM 1283 C CA . SER A 1 164 ? 22.839 -19.654 -6.876 1.00 79.75 164 SER A CA 1
ATOM 1284 C C . SER A 1 164 ? 22.234 -20.919 -7.488 1.00 79.75 164 SER A C 1
ATOM 1286 O O . SER A 1 164 ? 22.735 -21.415 -8.493 1.00 79.75 164 SER A O 1
ATOM 1288 N N . ARG A 1 165 ? 21.108 -21.411 -6.950 1.00 81.56 165 ARG A N 1
ATOM 1289 C CA . ARG A 1 165 ? 20.380 -22.543 -7.555 1.00 81.56 165 ARG A CA 1
ATOM 1290 C C . ARG A 1 165 ? 19.820 -22.211 -8.936 1.00 81.56 165 ARG A C 1
ATOM 1292 O O . ARG A 1 165 ? 19.799 -23.076 -9.807 1.00 81.56 165 ARG A O 1
ATOM 1299 N N . GLN A 1 166 ? 19.343 -20.984 -9.137 1.00 85.75 166 GLN A N 1
ATOM 1300 C CA . GLN A 1 166 ? 18.843 -20.542 -10.436 1.00 85.75 166 GLN A CA 1
ATOM 1301 C C . GLN A 1 166 ? 19.974 -20.422 -11.464 1.00 85.75 166 GLN A C 1
ATOM 1303 O O . GLN A 1 166 ? 19.776 -20.825 -12.606 1.00 85.75 166 GLN A O 1
ATOM 1308 N N . VAL A 1 167 ? 21.142 -19.908 -11.063 1.00 88.62 167 VAL A N 1
ATOM 1309 C CA . VAL A 1 167 ? 22.348 -19.852 -11.903 1.00 88.62 167 VAL A CA 1
ATOM 1310 C C . VAL A 1 167 ? 22.740 -21.260 -12.327 1.00 88.62 167 VAL A C 1
ATOM 1312 O O . VAL A 1 167 ? 22.789 -21.514 -13.523 1.00 88.62 167 VAL A O 1
ATOM 1315 N N . GLN A 1 168 ? 22.868 -22.189 -11.376 1.00 89.00 168 GLN A N 1
ATOM 1316 C CA . GLN A 1 168 ? 23.203 -23.579 -11.680 1.00 89.00 168 GLN A CA 1
ATOM 1317 C C . GLN A 1 168 ? 22.205 -24.214 -12.664 1.00 89.00 168 GLN A C 1
ATOM 1319 O O . GLN A 1 168 ? 22.605 -24.778 -13.676 1.00 89.00 168 GLN A O 1
ATOM 1324 N N . ARG A 1 169 ? 20.894 -24.071 -12.423 1.00 90.31 169 ARG A N 1
ATOM 1325 C CA . ARG A 1 169 ? 19.863 -24.597 -13.336 1.00 90.31 169 ARG A CA 1
ATOM 1326 C C . ARG A 1 169 ? 19.958 -23.981 -14.736 1.00 90.31 169 ARG A C 1
ATOM 1328 O O . ARG A 1 169 ? 19.727 -24.668 -15.727 1.00 90.31 169 ARG A O 1
ATOM 1335 N N . ASN A 1 170 ? 20.228 -22.682 -14.821 1.00 90.88 170 ASN A N 1
ATOM 1336 C CA . ASN A 1 170 ? 20.361 -21.994 -16.100 1.00 90.88 170 ASN A CA 1
ATOM 1337 C C . ASN A 1 170 ? 21.633 -22.426 -16.839 1.00 90.88 170 ASN A C 1
ATOM 1339 O O . ASN A 1 170 ? 21.581 -22.567 -18.054 1.00 90.88 170 ASN A O 1
ATOM 1343 N N . GLU A 1 171 ? 22.741 -22.647 -16.129 1.00 91.19 171 GLU A N 1
ATOM 1344 C CA . GLU A 1 171 ? 23.991 -23.171 -16.690 1.00 91.19 171 GLU A CA 1
ATOM 1345 C C . GLU A 1 171 ? 23.803 -24.591 -17.232 1.00 91.19 171 GLU A C 1
ATOM 1347 O O . GLU A 1 171 ? 24.155 -24.848 -18.379 1.00 91.19 171 GLU A O 1
ATOM 1352 N N . GLU A 1 172 ? 23.158 -25.478 -16.468 1.00 89.31 172 GLU A N 1
ATOM 1353 C CA . GLU A 1 172 ? 22.797 -26.831 -16.920 1.00 89.31 172 GLU A CA 1
ATOM 1354 C C . GLU A 1 172 ? 21.901 -26.788 -18.171 1.00 89.31 172 GLU A C 1
ATOM 1356 O O . GLU A 1 172 ? 22.135 -27.508 -19.142 1.00 89.31 172 GLU A O 1
ATOM 1361 N N . GLY A 1 173 ? 20.898 -25.903 -18.183 1.00 88.19 173 GLY A N 1
ATOM 1362 C CA . GLY A 1 173 ? 20.043 -25.696 -19.352 1.00 88.19 173 GLY A CA 1
ATOM 1363 C C . GLY A 1 173 ? 20.807 -25.157 -20.563 1.00 88.19 173 GLY A C 1
ATOM 1364 O O . GLY A 1 173 ? 20.572 -25.603 -21.683 1.00 88.19 173 GLY A O 1
ATOM 1365 N N . LEU A 1 174 ? 21.734 -24.219 -20.354 1.00 87.06 174 LEU A N 1
ATOM 1366 C CA . LEU A 1 174 ? 22.568 -23.643 -21.409 1.00 87.06 174 LEU A CA 1
ATOM 1367 C C . LEU A 1 174 ? 23.484 -24.699 -22.030 1.00 87.06 174 LEU A C 1
ATOM 1369 O O . LEU A 1 174 ? 23.642 -24.715 -23.248 1.00 87.06 174 LEU A O 1
ATOM 1373 N N . GLU A 1 175 ? 24.043 -25.593 -21.216 1.00 84.50 175 GLU A N 1
ATOM 1374 C CA . GLU A 1 175 ? 24.874 -26.692 -21.701 1.00 84.50 175 GLU A CA 1
ATOM 1375 C C . GLU A 1 175 ? 24.055 -27.682 -22.543 1.00 84.50 175 GLU A C 1
ATOM 1377 O O . GLU A 1 175 ? 24.433 -27.980 -23.675 1.00 84.50 175 GLU A O 1
ATOM 1382 N N . GLY A 1 176 ? 22.861 -28.072 -22.079 1.00 83.44 176 GLY A N 1
ATOM 1383 C CA . GLY A 1 176 ? 21.955 -28.915 -22.871 1.00 83.44 176 GLY A CA 1
ATOM 1384 C C . GLY A 1 176 ? 21.504 -28.260 -24.186 1.00 83.44 176 GLY A C 1
ATOM 1385 O O . GLY A 1 176 ? 21.380 -28.927 -25.219 1.00 83.44 176 GLY A O 1
ATOM 1386 N N . TYR A 1 177 ? 21.297 -26.939 -24.189 1.00 82.94 177 TYR A N 1
ATOM 1387 C CA . TYR A 1 177 ? 21.013 -26.206 -25.422 1.00 82.94 177 TYR A CA 1
ATOM 1388 C C . TYR A 1 177 ? 22.219 -26.151 -26.361 1.00 82.94 177 TYR A C 1
ATOM 1390 O O . TYR A 1 177 ? 22.020 -26.337 -27.556 1.00 82.94 177 TYR A O 1
ATOM 1398 N N . LYS A 1 178 ? 23.445 -25.947 -25.861 1.00 81.00 178 LYS A N 1
ATOM 1399 C CA . LYS A 1 178 ? 24.663 -25.958 -26.692 1.00 81.00 178 LYS A CA 1
ATOM 1400 C C . LYS A 1 178 ? 24.860 -27.293 -27.402 1.00 81.00 178 LYS A C 1
ATOM 1402 O O . LYS A 1 178 ? 25.138 -27.294 -28.596 1.00 81.00 178 LYS A O 1
ATOM 1407 N N . GLU A 1 179 ? 24.668 -28.414 -26.706 1.00 77.44 179 GLU A N 1
ATOM 1408 C CA . GLU A 1 179 ? 24.727 -29.742 -27.335 1.00 77.44 179 GLU A CA 1
ATOM 1409 C C . GLU A 1 179 ? 23.703 -29.858 -28.476 1.00 77.44 179 GLU A C 1
ATOM 1411 O O . GLU A 1 179 ? 24.011 -30.330 -29.571 1.00 77.44 179 GLU A O 1
ATOM 1416 N N . SER A 1 180 ? 22.497 -29.334 -28.249 1.00 77.62 180 SER A N 1
ATOM 1417 C CA . SER A 1 180 ? 21.397 -29.353 -29.221 1.00 77.62 180 SER A CA 1
ATOM 1418 C C . SER A 1 180 ? 21.530 -28.314 -30.349 1.00 77.62 180 SER A C 1
ATOM 1420 O O . SER A 1 180 ? 20.791 -28.381 -31.331 1.00 77.62 180 SER A O 1
ATOM 1422 N N . MET A 1 181 ? 22.438 -27.339 -30.224 1.00 76.81 181 MET A N 1
ATOM 1423 C CA . MET A 1 181 ? 22.687 -26.284 -31.219 1.00 76.81 181 MET A CA 1
ATOM 1424 C C . MET A 1 181 ? 23.568 -26.754 -32.380 1.00 76.81 181 MET A C 1
ATOM 1426 O O . MET A 1 181 ? 23.593 -26.107 -33.427 1.00 76.81 181 MET A O 1
ATOM 1430 N N . THR A 1 182 ? 24.245 -27.892 -32.231 1.00 72.38 182 THR A N 1
ATOM 1431 C CA . THR A 1 182 ? 24.949 -28.544 -33.337 1.00 72.38 182 THR A CA 1
ATOM 1432 C C . THR A 1 182 ? 24.035 -29.559 -34.009 1.00 72.38 182 THR A C 1
ATOM 1434 O O . THR A 1 182 ? 23.577 -30.517 -33.389 1.00 72.38 182 THR A O 1
ATOM 1437 N N . CYS A 1 183 ? 23.740 -29.354 -35.292 1.00 75.62 183 CYS A N 1
ATOM 1438 C CA . CYS A 1 183 ? 22.933 -30.294 -36.064 1.00 75.62 183 CYS A CA 1
ATOM 1439 C C . CYS A 1 183 ? 23.553 -30.553 -37.440 1.00 75.62 183 CYS A C 1
ATOM 1441 O O . CYS A 1 183 ? 24.546 -29.946 -37.830 1.00 75.62 183 CYS A O 1
ATOM 1443 N N . HIS A 1 184 ? 22.929 -31.446 -38.207 1.00 74.62 184 HIS A N 1
ATOM 1444 C CA . HIS A 1 184 ? 23.340 -31.798 -39.569 1.00 74.62 184 HIS A CA 1
ATOM 1445 C C . HIS A 1 184 ? 23.417 -30.606 -40.549 1.00 74.62 184 HIS A C 1
ATOM 1447 O O . HIS A 1 184 ? 24.005 -30.752 -41.616 1.00 74.62 184 HIS A O 1
ATOM 1453 N N . LEU A 1 185 ? 22.834 -29.448 -40.207 1.00 72.25 185 LEU A N 1
ATOM 1454 C CA . LEU A 1 185 ? 22.868 -28.213 -41.002 1.00 72.25 185 LEU A CA 1
ATOM 1455 C C . LEU A 1 185 ? 23.988 -27.236 -40.589 1.00 72.25 185 LEU A C 1
ATOM 1457 O O . LEU A 1 185 ? 24.099 -26.177 -41.200 1.00 72.25 185 LEU A O 1
ATOM 1461 N N . GLY A 1 186 ? 24.811 -27.575 -39.589 1.00 74.62 186 GLY A N 1
ATOM 1462 C CA . GLY A 1 186 ? 25.929 -26.751 -39.115 1.00 74.62 186 GLY A CA 1
ATOM 1463 C C . GLY A 1 186 ? 25.759 -26.225 -37.686 1.00 74.62 186 GLY A C 1
ATOM 1464 O O . GLY A 1 186 ? 24.962 -26.754 -36.905 1.00 74.62 186 GLY A O 1
ATOM 1465 N N . ASP A 1 187 ? 26.543 -25.195 -37.353 1.00 80.38 187 ASP A N 1
ATOM 1466 C CA . ASP A 1 187 ? 26.544 -24.519 -36.052 1.00 80.38 187 ASP A CA 1
ATOM 1467 C C . ASP A 1 187 ? 25.465 -23.424 -36.002 1.00 80.38 187 ASP A C 1
ATOM 1469 O O . ASP A 1 187 ? 25.496 -22.440 -36.749 1.00 80.38 187 ASP A O 1
ATOM 1473 N N . PHE A 1 188 ? 24.484 -23.592 -35.115 1.00 84.00 188 PHE A N 1
ATOM 1474 C CA . PHE A 1 188 ? 23.434 -22.600 -34.914 1.00 84.00 188 PHE A CA 1
ATOM 1475 C C . PHE A 1 188 ? 23.962 -21.273 -34.341 1.00 84.00 188 PHE A C 1
ATOM 1477 O O . PHE A 1 188 ? 23.359 -20.233 -34.615 1.00 84.00 188 PHE A O 1
ATOM 1484 N N . ASP A 1 189 ? 25.061 -21.270 -33.575 1.00 83.56 189 ASP A N 1
ATOM 1485 C CA . ASP A 1 189 ? 25.600 -20.045 -32.964 1.00 83.56 189 ASP A CA 1
ATOM 1486 C C . ASP A 1 189 ? 26.079 -19.054 -34.032 1.00 83.56 189 ASP A C 1
ATOM 1488 O O . ASP A 1 189 ? 25.758 -17.862 -33.978 1.00 83.56 189 ASP A O 1
ATOM 1492 N N . GLU A 1 190 ? 26.756 -19.559 -35.065 1.00 84.88 190 GLU A N 1
ATOM 1493 C CA . GLU A 1 190 ? 27.175 -18.766 -36.221 1.00 84.88 190 GLU A CA 1
ATOM 1494 C C . GLU A 1 190 ? 25.964 -18.163 -36.950 1.00 84.88 190 GLU A C 1
ATOM 1496 O O . GLU A 1 190 ? 25.913 -16.953 -37.191 1.00 84.88 190 GLU A O 1
ATOM 1501 N N . TYR A 1 191 ? 24.936 -18.971 -37.226 1.00 85.88 191 TYR A N 1
ATOM 1502 C CA . TYR A 1 191 ? 23.705 -18.493 -37.861 1.00 85.88 191 TYR A CA 1
ATOM 1503 C C . TYR A 1 191 ? 22.991 -17.423 -37.018 1.00 85.88 191 TYR A C 1
ATOM 1505 O O . TYR A 1 191 ? 22.565 -16.386 -37.539 1.00 85.88 191 TYR A O 1
ATOM 1513 N N . ALA A 1 192 ? 22.857 -17.649 -35.709 1.00 87.81 192 ALA A N 1
ATOM 1514 C CA . ALA A 1 192 ? 22.216 -16.711 -34.796 1.00 87.81 192 ALA A CA 1
ATOM 1515 C C . ALA A 1 192 ? 22.987 -15.384 -34.714 1.00 87.81 192 ALA A C 1
ATOM 1517 O O . ALA A 1 192 ? 22.367 -14.315 -34.682 1.00 87.81 192 ALA A O 1
ATOM 1518 N N . ARG A 1 193 ? 24.324 -15.443 -34.737 1.00 90.94 193 ARG A N 1
ATOM 1519 C CA . ARG A 1 193 ? 25.206 -14.273 -34.766 1.00 90.94 193 ARG A CA 1
ATOM 1520 C C . ARG A 1 193 ? 25.032 -13.468 -36.047 1.00 90.94 193 ARG A C 1
ATOM 1522 O O . ARG A 1 193 ? 24.718 -12.284 -35.960 1.00 90.94 193 ARG A O 1
ATOM 1529 N N . LEU A 1 194 ? 25.106 -14.115 -37.210 1.00 91.19 194 LEU A N 1
ATOM 1530 C CA . LEU A 1 194 ? 24.879 -13.468 -38.506 1.00 91.19 194 LEU A CA 1
ATOM 1531 C C . LEU A 1 194 ? 23.485 -12.833 -38.587 1.00 91.19 194 LEU A C 1
ATOM 1533 O O . LEU A 1 194 ? 23.329 -11.711 -39.066 1.00 91.19 194 LEU A O 1
ATOM 1537 N N . ARG A 1 195 ? 22.454 -13.506 -38.062 1.00 93.38 195 ARG A N 1
ATOM 1538 C CA . ARG A 1 195 ? 21.089 -12.963 -38.024 1.00 93.38 195 ARG A CA 1
ATOM 1539 C C . ARG A 1 195 ? 20.969 -11.745 -37.106 1.00 93.38 195 ARG A C 1
ATOM 1541 O O . ARG A 1 195 ? 20.205 -10.828 -37.413 1.00 93.38 195 ARG A O 1
ATOM 1548 N N . ARG A 1 196 ? 21.696 -11.726 -35.984 1.00 93.19 196 ARG A N 1
ATOM 1549 C CA . ARG A 1 196 ? 21.756 -10.567 -35.083 1.00 93.19 196 ARG A CA 1
ATOM 1550 C C . ARG A 1 196 ? 22.473 -9.396 -35.749 1.00 93.19 196 ARG A C 1
ATOM 1552 O O . ARG A 1 196 ? 21.913 -8.308 -35.760 1.00 93.19 196 ARG A O 1
ATOM 1559 N N . GLU A 1 197 ? 23.623 -9.632 -36.373 1.00 94.06 197 GLU A N 1
ATOM 1560 C CA . GLU A 1 197 ? 24.364 -8.612 -37.126 1.00 94.06 197 GLU A CA 1
ATOM 1561 C C . GLU A 1 197 ? 23.527 -8.023 -38.269 1.00 94.06 197 GLU A C 1
ATOM 1563 O O . GLU A 1 197 ? 23.477 -6.804 -38.433 1.00 94.06 197 GLU A O 1
ATOM 1568 N N . LEU A 1 198 ? 22.797 -8.864 -39.010 1.00 94.69 198 LEU A N 1
ATOM 1569 C CA . LEU A 1 198 ? 21.880 -8.413 -40.058 1.00 94.69 198 LEU A CA 1
ATOM 1570 C C . LEU A 1 198 ? 20.786 -7.502 -39.484 1.00 94.69 198 LEU A C 1
ATOM 1572 O O . LEU A 1 198 ? 20.558 -6.409 -39.998 1.00 94.69 198 LEU A O 1
ATOM 1576 N N . LYS A 1 199 ? 20.150 -7.913 -38.381 1.00 94.50 199 LYS A N 1
ATOM 1577 C CA . LYS A 1 199 ? 19.103 -7.128 -37.713 1.00 94.50 199 LYS A CA 1
ATOM 1578 C C . LYS A 1 199 ? 19.628 -5.797 -37.168 1.00 94.50 199 LYS A C 1
ATOM 1580 O O . LYS A 1 199 ? 18.945 -4.771 -37.263 1.00 94.50 199 LYS A O 1
ATOM 1585 N N . ASP A 1 200 ? 20.820 -5.801 -36.582 1.00 93.06 200 ASP A N 1
ATOM 1586 C CA . ASP A 1 200 ? 21.460 -4.590 -36.070 1.00 93.06 200 ASP A CA 1
ATOM 1587 C C . ASP A 1 200 ? 21.772 -3.637 -37.230 1.00 93.06 200 ASP A C 1
ATOM 1589 O O . ASP A 1 200 ? 21.442 -2.449 -37.162 1.00 93.06 200 ASP A O 1
ATOM 1593 N N . ARG A 1 201 ? 22.268 -4.170 -38.353 1.00 92.50 201 ARG A N 1
ATOM 1594 C CA . ARG A 1 201 ? 22.530 -3.393 -39.566 1.00 92.50 201 ARG A CA 1
ATOM 1595 C C . ARG A 1 201 ? 21.262 -2.817 -40.191 1.00 92.50 201 ARG A C 1
ATOM 1597 O O . ARG A 1 201 ? 21.246 -1.645 -40.564 1.00 92.50 201 ARG A O 1
ATOM 1604 N N . GLU A 1 202 ? 20.185 -3.593 -40.270 1.00 92.88 202 GLU A N 1
ATOM 1605 C CA . GLU A 1 202 ? 18.869 -3.117 -40.717 1.00 92.88 202 GLU A CA 1
ATOM 1606 C C . GLU A 1 202 ? 18.351 -1.985 -39.823 1.00 92.88 202 GLU A C 1
ATOM 1608 O O . GLU A 1 202 ? 17.828 -0.982 -40.313 1.00 92.88 202 GLU A O 1
ATOM 1613 N N . THR A 1 203 ? 18.542 -2.107 -38.508 1.00 92.12 203 THR A N 1
ATOM 1614 C CA . THR A 1 203 ? 18.132 -1.085 -37.538 1.00 92.12 203 THR A CA 1
ATOM 1615 C C . THR A 1 203 ? 18.940 0.204 -37.708 1.00 92.12 203 THR A C 1
ATOM 1617 O O . THR A 1 203 ? 18.373 1.299 -37.653 1.00 92.12 203 THR A O 1
ATOM 1620 N N . GLU A 1 204 ? 20.251 0.109 -37.937 1.00 91.81 204 GLU A N 1
ATOM 1621 C CA . GLU A 1 204 ? 21.092 1.267 -38.257 1.00 91.81 204 GLU A CA 1
ATOM 1622 C C . GLU A 1 204 ? 20.657 1.949 -39.554 1.00 91.81 204 GLU A C 1
ATOM 1624 O O . GLU A 1 204 ? 20.463 3.166 -39.566 1.00 91.81 204 GLU A O 1
ATOM 1629 N N . LEU A 1 205 ? 20.444 1.178 -40.623 1.00 90.62 205 LEU A N 1
ATOM 1630 C CA . LEU A 1 205 ? 19.976 1.699 -41.909 1.00 90.62 205 LEU A CA 1
ATOM 1631 C C . LEU A 1 205 ? 18.607 2.379 -41.771 1.00 90.62 205 LEU A C 1
ATOM 1633 O O . LEU A 1 205 ? 18.396 3.467 -42.309 1.00 90.62 205 LEU A O 1
ATOM 1637 N N . ALA A 1 206 ? 17.693 1.802 -40.988 1.00 87.31 206 ALA A N 1
ATOM 1638 C CA . ALA A 1 206 ? 16.396 2.407 -40.702 1.00 87.31 206 ALA A CA 1
ATOM 1639 C C . ALA A 1 206 ? 16.531 3.745 -39.952 1.00 87.31 206 ALA A C 1
ATOM 1641 O O . ALA A 1 206 ? 15.832 4.708 -40.286 1.00 87.31 206 ALA A O 1
ATOM 1642 N N . LYS A 1 207 ? 17.449 3.838 -38.977 1.00 86.62 207 LYS A N 1
ATOM 1643 C CA . LYS A 1 207 ? 17.754 5.090 -38.261 1.00 86.62 207 LYS A CA 1
ATOM 1644 C C . LYS A 1 207 ? 18.362 6.141 -39.187 1.00 86.62 207 LYS A C 1
ATOM 1646 O O . LYS A 1 207 ? 17.931 7.291 -39.142 1.00 86.62 207 LYS A O 1
ATOM 1651 N N . GLN A 1 208 ? 19.312 5.756 -40.039 1.00 86.31 208 GLN A N 1
ATOM 1652 C CA . GLN A 1 208 ? 19.922 6.653 -41.026 1.00 86.31 208 GLN A CA 1
ATOM 1653 C C . GLN A 1 208 ? 18.874 7.184 -42.009 1.00 86.31 208 GLN A C 1
ATOM 1655 O O . GLN A 1 208 ? 18.763 8.394 -42.191 1.00 86.31 208 GLN A O 1
ATOM 1660 N N . GLY A 1 209 ? 18.020 6.308 -42.547 1.00 84.75 209 GLY A N 1
ATOM 1661 C CA . GLY A 1 209 ? 16.916 6.711 -43.417 1.00 84.75 209 GLY A CA 1
ATOM 1662 C C . GLY A 1 209 ? 15.900 7.619 -42.716 1.00 84.75 209 GLY A C 1
ATOM 1663 O O . GLY A 1 209 ? 15.392 8.561 -43.318 1.00 84.75 209 GLY A O 1
ATOM 1664 N N . ALA A 1 210 ? 15.609 7.391 -41.431 1.00 83.00 210 ALA A N 1
ATOM 1665 C CA . ALA A 1 210 ? 14.743 8.277 -40.652 1.00 83.00 210 ALA A CA 1
ATOM 1666 C C . ALA A 1 210 ? 15.385 9.652 -40.393 1.00 83.00 210 ALA A C 1
ATOM 1668 O O . ALA A 1 210 ? 14.685 10.664 -40.439 1.00 83.00 210 ALA A O 1
ATOM 1669 N N . ALA A 1 211 ? 16.697 9.702 -40.147 1.00 82.50 211 ALA A N 1
ATOM 1670 C CA . ALA A 1 211 ? 17.442 10.948 -39.982 1.00 82.50 211 ALA A CA 1
ATOM 1671 C C . ALA A 1 211 ? 17.484 11.753 -41.289 1.00 82.50 211 ALA A C 1
ATOM 1673 O O . ALA A 1 211 ? 17.205 12.950 -41.272 1.00 82.50 211 ALA A O 1
ATOM 1674 N N . GLN A 1 212 ? 17.732 11.090 -42.421 1.00 83.12 212 GLN A N 1
ATOM 1675 C CA . GLN A 1 212 ? 17.717 11.719 -43.740 1.00 83.12 212 GLN A CA 1
ATOM 1676 C C . GLN A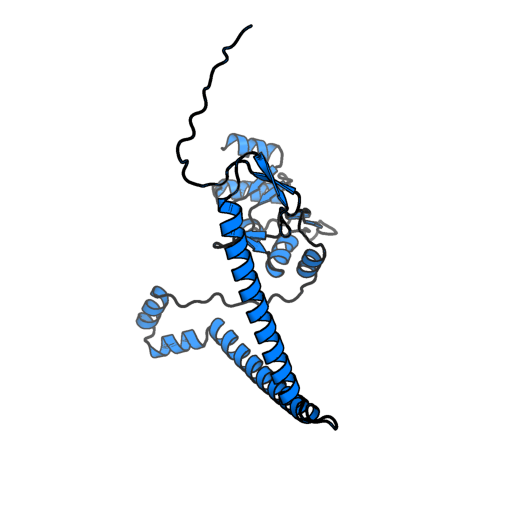 1 212 ? 16.326 12.261 -44.094 1.00 83.12 212 GLN A C 1
ATOM 1678 O O . GLN A 1 212 ? 16.201 13.433 -44.434 1.00 83.12 212 GLN A O 1
ATOM 1683 N N . ARG A 1 213 ? 15.262 11.468 -43.888 1.00 80.50 213 ARG A N 1
ATOM 1684 C CA . ARG A 1 213 ? 13.876 11.937 -44.071 1.00 80.50 213 ARG A CA 1
ATOM 1685 C C . ARG A 1 213 ? 13.526 13.119 -43.167 1.00 80.50 213 ARG A C 1
ATOM 1687 O O . ARG A 1 213 ? 12.780 13.994 -43.586 1.00 80.50 213 ARG A O 1
ATOM 1694 N N . ARG A 1 214 ? 14.047 13.172 -41.933 1.00 80.12 214 ARG A N 1
ATOM 1695 C CA . ARG A 1 214 ? 13.874 14.342 -41.051 1.00 80.12 214 ARG A CA 1
ATOM 1696 C C . ARG A 1 214 ? 14.600 15.575 -41.577 1.00 80.12 214 ARG A C 1
ATOM 1698 O O . ARG A 1 214 ? 14.028 16.654 -41.504 1.00 80.12 214 ARG A O 1
ATOM 1705 N N . ALA A 1 215 ? 15.820 15.426 -42.086 1.00 82.31 215 ALA A N 1
ATOM 1706 C CA . ALA A 1 215 ? 16.569 16.535 -42.673 1.00 82.31 215 ALA A CA 1
ATOM 1707 C C . ALA A 1 215 ? 15.861 17.084 -43.925 1.00 82.31 215 ALA A C 1
ATOM 1709 O O . ALA A 1 215 ? 15.674 18.290 -44.047 1.00 82.31 215 ALA A O 1
ATOM 1710 N N . GLU A 1 216 ? 15.380 16.203 -44.805 1.00 81.25 216 GLU A N 1
ATOM 1711 C CA . GLU A 1 216 ? 14.580 16.582 -45.978 1.00 81.25 216 GLU A CA 1
ATOM 1712 C C . GLU A 1 216 ? 13.252 17.241 -45.581 1.00 81.25 216 GLU A C 1
ATOM 1714 O O . GLU A 1 216 ? 12.878 18.270 -46.145 1.00 81.25 216 GLU A O 1
ATOM 1719 N N . ALA A 1 217 ? 12.563 16.699 -44.571 1.00 78.88 217 ALA A N 1
ATOM 1720 C CA . ALA A 1 217 ? 11.342 17.295 -44.041 1.00 78.88 217 ALA A CA 1
ATOM 1721 C C . ALA A 1 217 ? 11.596 18.683 -43.436 1.00 78.88 217 ALA A C 1
ATOM 1723 O O . ALA A 1 217 ? 10.786 19.575 -43.654 1.00 78.88 217 ALA A O 1
ATOM 1724 N N . ALA A 1 218 ? 12.713 18.903 -42.735 1.00 80.62 218 ALA A N 1
ATOM 1725 C CA . ALA A 1 218 ? 13.070 20.219 -42.205 1.00 80.62 218 ALA A CA 1
ATOM 1726 C C . ALA A 1 218 ? 13.249 21.254 -43.331 1.00 80.62 218 ALA A C 1
ATOM 1728 O O . ALA A 1 218 ? 12.645 22.321 -43.279 1.00 80.62 218 ALA A O 1
ATOM 1729 N N . VAL A 1 219 ? 13.966 20.899 -44.403 1.00 82.50 219 VAL A N 1
ATOM 1730 C CA . VAL A 1 219 ? 14.131 21.763 -45.589 1.00 82.50 219 VAL A CA 1
ATOM 1731 C C . VAL A 1 219 ? 12.797 22.027 -46.303 1.00 82.50 219 VAL A C 1
ATOM 1733 O O . VAL A 1 219 ? 12.589 23.103 -46.865 1.00 82.50 219 VAL A O 1
ATOM 1736 N N . ALA A 1 220 ? 11.882 21.054 -46.318 1.00 80.50 220 ALA A N 1
ATOM 1737 C CA . ALA A 1 220 ? 10.546 21.237 -46.881 1.00 80.50 220 ALA A CA 1
ATOM 1738 C C . ALA A 1 220 ? 9.675 22.157 -46.008 1.00 80.50 220 ALA A C 1
ATOM 1740 O O . ALA A 1 220 ? 8.987 23.022 -46.548 1.00 80.50 220 ALA A O 1
ATOM 1741 N N . LEU A 1 221 ? 9.743 22.012 -44.679 1.00 80.19 221 LEU A N 1
ATOM 1742 C CA . LEU A 1 221 ? 9.026 22.853 -43.716 1.00 80.19 221 LEU A CA 1
ATOM 1743 C C . LEU A 1 221 ? 9.469 24.323 -43.799 1.00 80.19 221 LEU A C 1
ATOM 1745 O O . LEU A 1 221 ? 8.622 25.206 -43.708 1.00 80.19 221 LEU A O 1
ATOM 1749 N N . GLU A 1 222 ? 10.752 24.595 -44.064 1.00 80.88 222 GLU A N 1
ATOM 1750 C CA . GLU A 1 222 ? 11.276 25.960 -44.267 1.00 80.88 222 GLU A CA 1
ATOM 1751 C C . GLU A 1 222 ? 10.671 26.691 -45.482 1.00 80.88 222 GLU A C 1
ATOM 1753 O O . GLU A 1 222 ? 10.772 27.912 -45.595 1.00 80.88 222 GLU A O 1
ATOM 1758 N N . LYS A 1 223 ? 10.045 25.968 -46.415 1.00 82.50 223 LYS A N 1
ATOM 1759 C CA . LYS A 1 223 ? 9.438 26.549 -47.625 1.00 82.50 223 LYS A CA 1
ATOM 1760 C C . LYS A 1 223 ? 7.930 26.763 -47.503 1.00 82.50 223 LYS A C 1
ATOM 1762 O O . LYS A 1 223 ? 7.344 27.355 -48.410 1.00 82.50 223 LYS A O 1
ATOM 1767 N N . LEU A 1 224 ? 7.312 26.276 -46.427 1.00 84.69 224 LEU A N 1
ATOM 1768 C CA . LEU A 1 224 ? 5.868 26.349 -46.229 1.00 84.69 224 LEU A CA 1
ATOM 1769 C C . LEU A 1 224 ? 5.426 27.753 -45.831 1.00 84.69 224 LEU A C 1
ATOM 1771 O O . LEU A 1 224 ? 6.106 28.462 -45.087 1.00 84.69 224 LEU A O 1
ATOM 1775 N N . LYS A 1 225 ? 4.243 28.136 -46.304 1.00 85.19 225 LYS A N 1
ATOM 1776 C CA . LYS A 1 225 ? 3.596 29.403 -45.969 1.00 85.19 225 LYS A CA 1
ATOM 1777 C C . LYS A 1 225 ? 2.289 29.158 -45.217 1.00 85.19 225 LYS A C 1
ATOM 1779 O O . LYS A 1 225 ? 1.670 28.105 -45.386 1.00 85.19 225 LYS A O 1
ATOM 1784 N N . PRO A 1 226 ? 1.831 30.135 -44.412 1.00 88.56 226 PRO A N 1
ATOM 1785 C CA . PRO A 1 226 ? 0.481 30.100 -43.867 1.00 88.56 226 PRO A CA 1
ATOM 1786 C C . PRO A 1 226 ? -0.549 29.908 -44.989 1.00 88.56 226 PRO A C 1
ATOM 1788 O O . PRO A 1 226 ? -0.560 30.672 -45.955 1.00 88.56 226 PRO A O 1
ATOM 1791 N N . GLY A 1 227 ? -1.398 28.889 -44.857 1.00 85.12 227 GLY A N 1
ATOM 1792 C CA . GLY A 1 227 ? -2.417 28.514 -45.840 1.00 85.12 227 GLY A CA 1
ATOM 1793 C C . GLY A 1 227 ? -2.085 27.290 -46.702 1.00 85.12 227 GLY A C 1
ATOM 1794 O O . GLY A 1 227 ? -2.987 26.776 -47.361 1.00 85.12 227 GLY A O 1
ATOM 1795 N N . ASP A 1 228 ? -0.849 26.783 -46.677 1.00 89.06 228 ASP A N 1
ATOM 1796 C CA . ASP A 1 228 ? -0.489 25.568 -47.417 1.00 89.06 228 ASP A CA 1
ATOM 1797 C C . ASP A 1 228 ? -1.111 24.315 -46.778 1.00 89.06 228 ASP A C 1
ATOM 1799 O O . ASP A 1 228 ? -1.191 24.192 -45.554 1.00 89.06 228 ASP A O 1
ATOM 1803 N N . ILE A 1 229 ? -1.520 23.351 -47.606 1.00 87.81 229 ILE A N 1
ATOM 1804 C CA . ILE A 1 229 ? -2.012 22.045 -47.150 1.00 87.81 229 ILE A CA 1
ATOM 1805 C C . ILE A 1 229 ? -0.897 21.015 -47.325 1.00 87.81 229 ILE A C 1
ATOM 1807 O O . ILE A 1 229 ? -0.412 20.788 -48.432 1.00 87.81 229 ILE A O 1
ATOM 1811 N N . ILE A 1 230 ? -0.519 20.360 -46.232 1.00 89.19 230 ILE A N 1
ATOM 1812 C CA . ILE A 1 230 ? 0.486 19.297 -46.198 1.00 89.19 230 ILE A CA 1
ATOM 1813 C C . ILE A 1 230 ? -0.145 17.957 -45.828 1.00 89.19 230 ILE A C 1
ATOM 1815 O O . ILE A 1 230 ? -1.190 17.898 -45.187 1.00 89.19 230 ILE A O 1
ATOM 1819 N N . HIS A 1 231 ? 0.512 16.860 -46.197 1.00 88.69 231 HIS A N 1
ATOM 1820 C CA . HIS A 1 231 ? 0.125 15.518 -45.773 1.00 88.69 231 HIS A CA 1
ATOM 1821 C C . HIS A 1 231 ? 1.140 14.969 -44.768 1.00 88.69 231 HIS A C 1
ATOM 1823 O O . HIS A 1 231 ? 2.319 14.815 -45.089 1.00 88.69 231 HI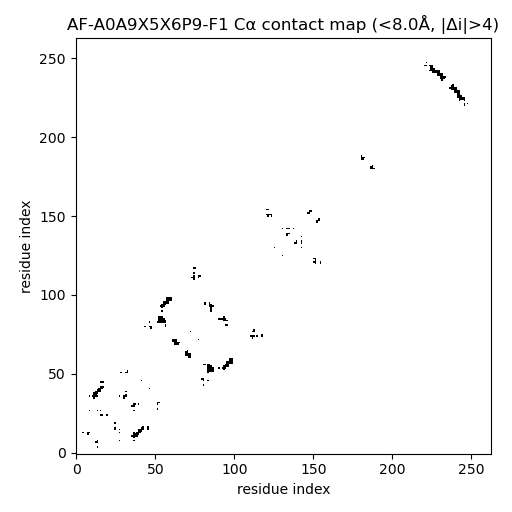S A O 1
ATOM 1829 N N . VAL A 1 232 ? 0.682 14.645 -43.559 1.00 86.75 232 VAL A N 1
ATOM 1830 C CA . VAL A 1 232 ? 1.485 14.028 -42.500 1.00 86.75 232 VAL A CA 1
ATOM 1831 C C . VAL A 1 232 ? 1.355 12.505 -42.618 1.00 86.75 232 VAL A C 1
ATOM 1833 O O . VAL A 1 232 ? 0.283 11.962 -42.352 1.00 86.75 232 VAL A O 1
ATOM 1836 N N . PRO A 1 233 ? 2.416 11.779 -43.011 1.00 78.88 233 PRO A N 1
ATOM 1837 C CA . PRO A 1 233 ? 2.296 10.374 -43.402 1.00 78.88 233 PRO A CA 1
ATOM 1838 C C . PRO A 1 233 ? 2.146 9.400 -42.225 1.00 78.88 233 PRO A C 1
ATOM 1840 O O . PRO A 1 233 ? 1.634 8.301 -42.410 1.00 78.88 233 PRO A O 1
ATOM 1843 N N . THR A 1 234 ? 2.603 9.760 -41.020 1.00 80.56 234 THR A N 1
ATOM 1844 C CA . THR A 1 234 ? 2.645 8.848 -39.862 1.00 80.56 234 THR A CA 1
ATOM 1845 C C . THR A 1 234 ? 2.542 9.599 -38.534 1.00 80.56 234 THR A C 1
ATOM 1847 O O . THR A 1 234 ? 3.039 10.718 -38.424 1.00 80.56 234 THR A O 1
ATOM 1850 N N . GLY A 1 235 ? 1.998 8.953 -37.496 1.00 82.44 235 GLY A N 1
ATOM 1851 C CA . GLY A 1 235 ? 1.933 9.481 -36.127 1.00 82.44 235 GLY A CA 1
ATOM 1852 C C . GLY A 1 235 ? 0.517 9.853 -35.678 1.00 82.44 235 GLY A C 1
ATOM 1853 O O . GLY A 1 235 ? -0.457 9.615 -36.384 1.00 82.44 235 GLY A O 1
ATOM 1854 N N . LYS A 1 236 ? 0.403 10.445 -34.482 1.00 76.94 236 LYS A N 1
ATOM 1855 C CA . LYS A 1 236 ? -0.888 10.787 -33.848 1.00 76.94 236 LYS A CA 1
ATOM 1856 C C . LYS A 1 236 ? -1.744 11.762 -34.674 1.00 76.94 236 LYS A C 1
ATOM 1858 O O . LYS A 1 236 ? -2.959 11.769 -34.525 1.00 76.94 236 LYS A O 1
ATOM 1863 N N . PHE A 1 237 ? -1.108 12.560 -35.528 1.00 79.88 237 PHE A N 1
ATOM 1864 C CA . PHE A 1 237 ? -1.747 13.568 -36.379 1.00 79.88 237 PHE A CA 1
ATOM 1865 C C . PHE A 1 237 ? -1.600 13.237 -37.871 1.00 79.88 237 PHE A C 1
ATOM 1867 O O . PHE A 1 237 ? -1.482 14.139 -38.693 1.00 79.88 237 PHE A O 1
ATOM 1874 N N . ALA A 1 238 ? -1.528 11.947 -38.219 1.00 85.31 238 ALA A N 1
ATOM 1875 C CA . ALA A 1 238 ? -1.447 11.520 -39.612 1.00 85.31 238 ALA A CA 1
ATOM 1876 C C . ALA A 1 238 ? -2.700 11.941 -40.403 1.00 85.31 238 ALA A C 1
ATOM 1878 O O . ALA A 1 238 ? -3.816 11.865 -39.887 1.00 85.31 238 ALA A O 1
ATOM 1879 N N . GLY A 1 239 ? -2.507 12.363 -41.653 1.00 87.75 239 GLY A N 1
ATOM 1880 C CA . GLY A 1 239 ? -3.553 12.903 -42.526 1.00 87.75 239 GLY A CA 1
ATOM 1881 C C . GLY A 1 239 ? -3.208 14.280 -43.098 1.00 87.75 239 GLY A C 1
ATOM 1882 O O . GLY A 1 239 ? -2.073 14.747 -42.998 1.00 87.75 239 GLY A O 1
ATOM 1883 N N . LEU A 1 240 ? -4.184 14.927 -43.739 1.00 89.50 240 LEU A N 1
ATOM 1884 C CA . LEU A 1 240 ? -4.029 16.284 -44.272 1.00 89.50 240 LEU A CA 1
ATOM 1885 C C . LEU A 1 240 ? -4.040 17.314 -43.136 1.00 89.50 240 LEU A C 1
ATOM 1887 O O . LEU A 1 240 ? -4.895 17.261 -42.253 1.00 89.50 240 LEU A O 1
ATOM 1891 N N . ALA A 1 241 ? -3.118 18.269 -43.186 1.00 88.31 241 ALA A N 1
ATOM 1892 C CA . ALA A 1 241 ? -3.001 19.360 -42.231 1.00 88.31 241 ALA A CA 1
ATOM 1893 C C . ALA A 1 241 ? -2.820 20.699 -42.957 1.00 88.31 241 ALA A C 1
ATOM 1895 O O . ALA A 1 241 ? -2.188 20.762 -44.008 1.00 88.31 241 ALA A O 1
ATOM 1896 N N . LEU A 1 242 ? -3.374 21.767 -42.383 1.00 89.94 242 LEU A N 1
ATOM 1897 C CA . LEU A 1 242 ? -3.217 23.141 -42.860 1.00 89.94 242 LEU A CA 1
ATOM 1898 C C . LEU A 1 242 ? -2.105 23.834 -42.065 1.00 89.94 242 LEU A C 1
ATOM 1900 O O . LEU A 1 242 ? -2.101 23.790 -40.833 1.00 89.94 242 LEU A O 1
ATOM 1904 N N . VAL A 1 243 ? -1.184 24.497 -42.756 1.00 88.75 243 VAL A N 1
ATOM 1905 C CA . VAL A 1 243 ? -0.110 25.279 -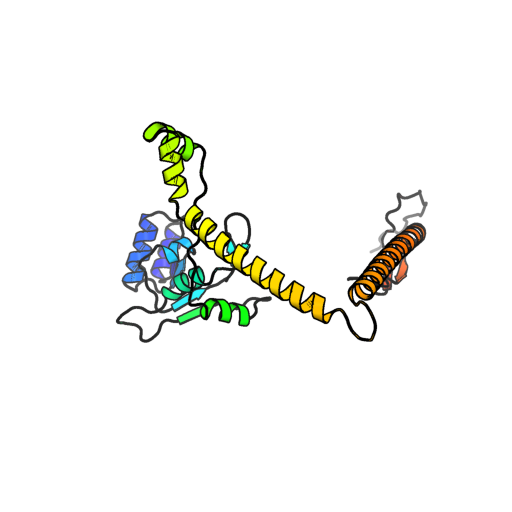42.138 1.00 88.75 243 VAL A CA 1
ATOM 1906 C C . VAL A 1 243 ? -0.685 26.606 -41.645 1.00 88.75 243 VAL A C 1
ATOM 1908 O O . VAL A 1 243 ? -1.100 27.442 -42.443 1.00 88.75 243 VAL A O 1
ATOM 1911 N N . LEU A 1 244 ? -0.718 26.804 -40.327 1.00 87.31 244 LEU A N 1
ATOM 1912 C CA . LEU A 1 244 ? -1.174 28.060 -39.711 1.00 87.31 244 LEU A CA 1
ATOM 1913 C C . LEU A 1 244 ? -0.018 29.040 -39.479 1.00 87.31 244 LEU A C 1
ATOM 1915 O O . LEU A 1 244 ? -0.173 30.238 -39.696 1.00 87.31 244 LEU A O 1
ATOM 1919 N N . ASP A 1 245 ? 1.139 28.522 -39.075 1.00 82.62 245 ASP A N 1
ATOM 1920 C CA . ASP A 1 245 ? 2.364 29.284 -38.847 1.00 82.62 245 ASP A CA 1
ATOM 1921 C C . ASP A 1 245 ? 3.574 28.367 -39.113 1.00 82.62 245 ASP A C 1
ATOM 1923 O O . ASP A 1 245 ? 3.677 27.311 -38.480 1.00 82.62 245 ASP A O 1
ATOM 1927 N N . PRO A 1 246 ? 4.469 28.710 -40.059 1.00 74.75 246 PRO A N 1
ATOM 1928 C CA . PRO A 1 246 ? 5.667 27.925 -40.342 1.00 74.75 246 PRO A CA 1
ATOM 1929 C C . PRO A 1 246 ? 6.804 28.132 -39.321 1.00 74.75 246 PRO A C 1
ATOM 1931 O O . PRO A 1 246 ? 7.813 27.437 -39.409 1.00 74.75 246 PRO A O 1
ATOM 1934 N N . GLY A 1 247 ? 6.684 29.058 -38.358 1.00 72.19 247 GLY A N 1
ATOM 1935 C CA . GLY A 1 247 ? 7.655 29.229 -37.267 1.00 72.19 247 GLY A CA 1
ATOM 1936 C C . GLY A 1 247 ? 9.007 29.832 -37.676 1.00 72.19 247 GLY A C 1
ATOM 1937 O O . GLY A 1 247 ? 9.967 29.770 -36.908 1.00 72.19 247 GLY A O 1
ATOM 1938 N N . LEU A 1 248 ? 9.098 30.424 -38.870 1.00 65.94 248 LEU A N 1
ATOM 1939 C CA . LEU A 1 248 ? 10.270 31.173 -39.329 1.00 65.94 248 LEU A CA 1
ATOM 1940 C C . LEU A 1 248 ? 10.188 32.634 -38.852 1.00 65.94 248 LEU A C 1
ATOM 1942 O O . LEU A 1 248 ? 9.113 33.234 -38.932 1.00 65.94 248 LEU A O 1
ATOM 1946 N N . PRO A 1 249 ? 11.293 33.253 -38.391 1.00 57.41 249 PRO A N 1
ATOM 1947 C CA . PRO A 1 249 ? 11.287 34.659 -38.001 1.00 57.41 249 PRO A CA 1
ATOM 1948 C C . PRO A 1 249 ? 10.873 35.526 -39.196 1.00 57.41 249 PRO A C 1
ATOM 1950 O O . PRO A 1 249 ? 11.500 35.496 -40.254 1.00 57.41 249 PRO A O 1
ATOM 1953 N N . ALA A 1 250 ? 9.782 36.276 -39.029 1.00 55.00 250 ALA A N 1
ATOM 1954 C CA . ALA A 1 250 ? 9.121 37.007 -40.101 1.00 55.00 250 ALA A CA 1
ATOM 1955 C C . ALA A 1 250 ? 10.060 38.017 -40.790 1.00 55.00 250 ALA A C 1
ATOM 1957 O O . ALA A 1 250 ? 10.319 39.113 -40.289 1.00 55.00 250 ALA A O 1
ATOM 1958 N N . GLY A 1 251 ? 10.519 37.675 -41.995 1.00 50.75 251 GLY A N 1
ATOM 1959 C CA . GLY A 1 251 ? 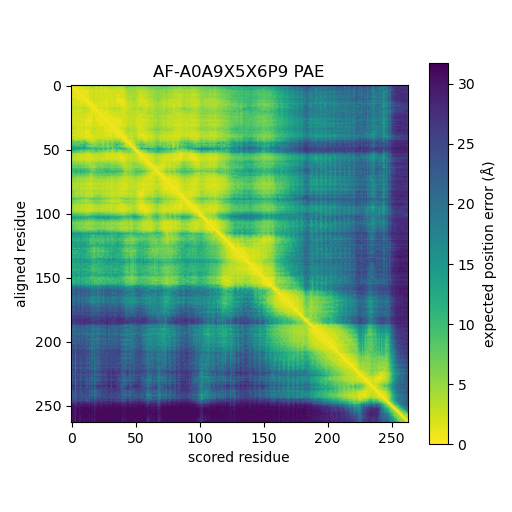10.994 38.651 -42.967 1.00 50.75 251 GLY A CA 1
ATOM 1960 C C . GLY A 1 251 ? 9.804 39.480 -43.447 1.00 50.75 251 GLY A C 1
ATOM 1961 O O . GLY A 1 251 ? 8.905 38.951 -44.092 1.00 50.75 251 GLY A O 1
ATOM 1962 N N . ARG A 1 252 ? 9.793 40.768 -43.083 1.00 49.09 252 ARG A N 1
ATOM 1963 C CA . ARG A 1 252 ? 8.810 41.802 -43.453 1.00 49.09 252 ARG A CA 1
ATOM 1964 C C . ARG A 1 252 ? 8.150 41.560 -44.821 1.00 49.09 252 ARG A C 1
ATOM 1966 O O . ARG A 1 252 ? 8.757 41.833 -45.853 1.00 49.09 252 ARG A O 1
ATOM 1973 N N . SER A 1 253 ? 6.874 41.178 -44.823 1.00 38.41 253 SER A N 1
ATOM 1974 C CA . SER A 1 253 ? 5.998 41.328 -45.988 1.00 38.41 253 SER A CA 1
ATOM 1975 C C . SER A 1 253 ? 4.947 42.399 -45.696 1.00 38.41 253 SER A C 1
ATOM 1977 O O . SER A 1 253 ? 4.039 42.195 -44.890 1.00 38.41 253 SER A O 1
ATOM 1979 N N . ASN A 1 254 ? 5.110 43.551 -46.349 1.00 45.22 254 ASN A N 1
ATOM 1980 C CA . ASN A 1 254 ? 4.115 44.614 -46.462 1.00 45.22 254 ASN A CA 1
ATOM 1981 C C . ASN A 1 254 ? 2.780 44.047 -46.970 1.00 45.22 254 ASN A C 1
ATOM 1983 O O . ASN A 1 254 ? 2.742 43.424 -48.028 1.00 45.22 254 ASN A O 1
ATOM 1987 N N . GLY A 1 255 ? 1.691 44.326 -46.258 1.00 36.66 255 GLY A N 1
ATOM 1988 C CA . GLY A 1 255 ? 0.333 44.017 -46.694 1.00 36.66 255 GLY A CA 1
ATOM 1989 C C . GLY A 1 255 ? -0.672 44.844 -45.903 1.00 36.66 255 GLY A C 1
ATOM 1990 O O . GLY A 1 255 ? -0.899 44.586 -44.725 1.00 36.66 255 GLY A O 1
ATOM 1991 N N . HIS A 1 256 ? -1.209 45.874 -46.554 1.00 39.72 256 HIS A N 1
ATOM 1992 C CA . HIS A 1 256 ? -2.211 46.812 -46.054 1.00 39.72 256 HIS A CA 1
ATOM 1993 C C . HIS A 1 256 ? -3.363 46.134 -45.292 1.00 39.72 256 HIS A C 1
ATOM 1995 O O . HIS A 1 256 ? -4.059 45.286 -45.843 1.00 39.72 256 HIS A O 1
ATOM 2001 N N . ARG A 1 257 ? -3.632 46.602 -44.066 1.00 38.62 257 ARG A N 1
ATOM 2002 C CA . ARG A 1 257 ? -4.953 46.498 -43.432 1.00 38.62 257 ARG A CA 1
ATOM 2003 C C . ARG A 1 257 ? -5.700 47.813 -43.651 1.00 38.62 257 ARG A C 1
ATOM 2005 O O . ARG A 1 257 ? -5.374 48.815 -43.024 1.00 38.62 257 ARG A O 1
ATOM 2012 N N . GLY A 1 258 ? -6.669 47.780 -44.555 1.00 35.94 258 GLY A N 1
ATOM 2013 C CA . GLY A 1 258 ? -7.797 48.707 -44.637 1.00 35.94 258 GLY A CA 1
ATOM 2014 C C . GLY A 1 258 ? -9.095 47.892 -44.689 1.00 35.94 258 GLY A C 1
ATOM 2015 O O . GLY A 1 258 ? -9.023 46.699 -44.982 1.00 35.94 258 GLY A O 1
ATOM 2016 N N . PHE A 1 259 ? -10.224 48.555 -44.421 1.00 36.12 259 PHE A N 1
ATOM 2017 C CA . PHE A 1 259 ? -11.580 48.055 -44.113 1.00 36.12 259 PHE A CA 1
ATOM 2018 C C . PHE A 1 259 ? -11.796 47.841 -42.608 1.00 36.12 259 PHE A C 1
ATOM 2020 O O . PHE A 1 259 ? -11.464 46.796 -42.058 1.00 36.12 259 PHE A O 1
ATOM 2027 N N . GLU A 1 260 ? -12.081 48.896 -41.834 1.00 35.06 260 GLU A N 1
ATOM 2028 C CA . GLU A 1 260 ? -13.307 49.733 -41.789 1.00 35.06 260 GLU A CA 1
ATOM 2029 C C . GLU A 1 260 ? -14.582 48.925 -41.522 1.00 35.06 260 GLU A C 1
ATOM 2031 O O . GLU A 1 260 ? -15.078 48.187 -42.369 1.00 35.06 260 GLU A O 1
ATOM 2036 N N . HIS A 1 261 ? -15.077 49.100 -40.294 1.00 38.78 261 HIS A N 1
ATOM 2037 C CA . HIS A 1 261 ? -16.427 48.780 -39.857 1.00 38.78 261 HIS A CA 1
ATOM 2038 C C . HIS A 1 261 ? -17.437 49.663 -40.595 1.00 38.78 261 HIS A C 1
ATOM 2040 O O . HIS A 1 261 ? -17.273 50.881 -40.616 1.00 38.78 261 HIS A O 1
ATOM 2046 N N . HIS A 1 262 ? -18.516 49.057 -41.082 1.00 40.03 262 HIS A N 1
ATOM 2047 C CA . HIS A 1 262 ? -19.800 49.729 -41.231 1.00 40.03 262 HIS A CA 1
ATOM 2048 C C . HIS A 1 262 ? -20.912 48.810 -40.712 1.00 40.03 262 HIS A C 1
ATOM 2050 O O . HIS A 1 262 ? -21.018 47.673 -41.167 1.00 40.03 262 HIS A O 1
ATOM 2056 N N . ASP A 1 263 ? -21.632 49.366 -39.732 1.00 39.16 263 ASP A N 1
ATOM 2057 C CA . ASP A 1 263 ? -22.995 49.109 -39.230 1.00 39.16 263 ASP A CA 1
ATOM 2058 C C . ASP A 1 263 ? -23.445 47.676 -38.886 1.00 39.16 263 ASP A C 1
ATOM 2060 O O . ASP A 1 263 ? -23.727 46.862 -39.793 1.00 39.16 263 ASP A O 1
#

Solvent-accessible surface area (backbone atoms only — not comparable to full-atom values): 15872 Å² total; per-residue (Å²): 113,67,65,63,51,50,54,30,47,78,72,16,35,45,80,41,53,91,90,52,57,69,70,58,49,52,51,52,51,53,35,38,76,71,60,60,31,77,45,75,54,58,42,72,73,51,64,69,71,51,98,66,65,31,56,57,33,78,39,77,65,69,58,42,76,77,88,84,49,82,39,71,62,48,45,59,55,50,49,56,58,43,63,33,20,29,31,89,96,75,48,95,64,47,42,70,45,72,54,87,57,92,94,65,57,70,66,59,54,49,53,38,72,68,58,87,78,69,84,85,72,64,82,78,68,93,44,71,69,55,55,52,52,35,34,73,76,55,33,68,70,54,36,48,55,56,54,62,69,29,68,45,42,54,51,51,58,57,48,50,59,52,50,54,53,50,50,52,54,48,51,56,49,49,51,57,47,55,63,66,38,55,52,99,91,45,59,44,66,60,54,53,49,53,53,47,53,50,52,53,50,52,50,50,52,52,50,52,52,50,51,50,52,49,53,53,47,51,62,52,46,75,70,51,48,65,74,42,78,45,75,37,91,69,68,100,74,45,41,81,44,73,37,78,69,63,84,66,86,82,74,88,76,92,73,89,88,80,84,82,92,79,137

Mean predicted aligned error: 14.18 Å